Protein AF-A0AAD6G3Q5-F1 (afdb_monomer)

Foldseek 3Di:
DDVVVVLVVLLVVLLCLQAVVDACLVQKDKDAQQDLDDPDQDQQNLQLVVVCVVPVVPHDDHGDIRIWAFFDDPPPDDRNVRTYHLLVCLVFVTWGPSVCCLPPPPLPVQCVVCCVPPNPVVSVVSSDDPSNPDGDTTDTNDDPVNVPDDDFAAAQPPRHTQPDPLPRLANHDPVCVVVLVVSLVVLVVQLVVLVVQLVVLLVVQCVVVVHPPDDRDDDPSVDSSPSVNSNSVSSNVVSVSSSCRNCSHDVVD

Structure (mmCIF, N/CA/C/O backbone):
data_AF-A0AAD6G3Q5-F1
#
_entry.id   AF-A0AAD6G3Q5-F1
#
loop_
_atom_site.group_PDB
_atom_site.id
_atom_site.type_symbol
_atom_site.label_atom_id
_atom_site.label_alt_id
_atom_site.label_comp_id
_atom_site.label_asym_id
_atom_site.label_entity_id
_atom_site.label_seq_id
_atom_site.pdbx_PDB_ins_code
_atom_site.Cartn_x
_atom_site.Cartn_y
_atom_site.Cartn_z
_atom_site.occupancy
_atom_site.B_iso_or_equiv
_atom_site.auth_seq_id
_atom_site.auth_comp_id
_atom_site.auth_a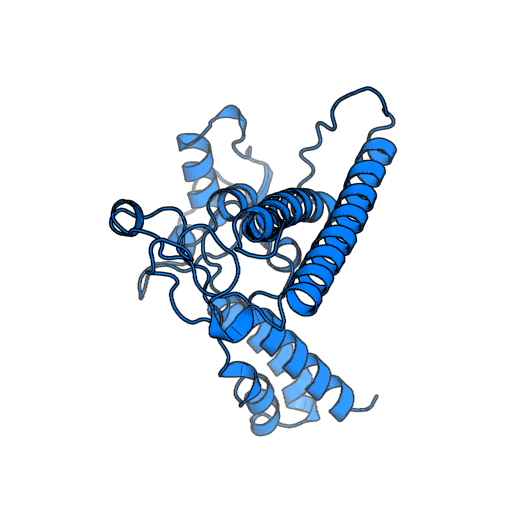sym_id
_atom_site.auth_atom_id
_atom_site.pdbx_PDB_model_num
ATOM 1 N N . MET A 1 1 ? -1.153 -28.703 17.576 1.00 51.09 1 MET A N 1
ATOM 2 C CA . MET A 1 1 ? -0.762 -27.560 16.721 1.00 51.09 1 MET A CA 1
ATOM 3 C C . MET A 1 1 ? 0.712 -27.297 16.965 1.00 51.09 1 MET A C 1
ATOM 5 O O . MET A 1 1 ? 1.087 -27.165 18.122 1.00 51.09 1 MET A O 1
ATOM 9 N N . ASP A 1 2 ? 1.548 -27.316 15.928 1.00 68.06 2 ASP A N 1
ATOM 10 C CA . ASP A 1 2 ? 2.996 -27.138 16.081 1.00 68.06 2 ASP A CA 1
ATOM 11 C C . ASP A 1 2 ? 3.325 -25.659 16.352 1.00 68.06 2 ASP A C 1
ATOM 13 O O . ASP A 1 2 ? 3.150 -24.797 15.485 1.00 68.06 2 ASP A O 1
ATOM 17 N N . ALA A 1 3 ? 3.771 -25.358 17.575 1.00 70.25 3 ALA A N 1
ATOM 18 C CA . ALA A 1 3 ? 4.105 -24.002 18.008 1.00 70.25 3 ALA A CA 1
ATOM 19 C C . ALA A 1 3 ? 5.206 -23.363 17.139 1.00 70.25 3 ALA A C 1
ATOM 21 O O . ALA A 1 3 ? 5.220 -22.141 16.965 1.00 70.25 3 ALA A O 1
ATOM 22 N N . ASN A 1 4 ? 6.081 -24.171 16.529 1.00 80.56 4 ASN A N 1
ATOM 23 C CA . ASN A 1 4 ? 7.150 -23.685 15.657 1.00 80.56 4 ASN A CA 1
ATOM 24 C C . ASN A 1 4 ? 6.612 -23.143 14.329 1.00 80.56 4 ASN A C 1
ATOM 26 O O . ASN A 1 4 ? 7.083 -22.110 13.849 1.00 80.56 4 ASN A O 1
ATOM 30 N N . CYS A 1 5 ? 5.593 -23.793 13.761 1.00 86.31 5 CYS A N 1
ATOM 31 C CA . CYS A 1 5 ? 4.935 -23.325 12.542 1.00 86.31 5 CYS A CA 1
ATOM 32 C C . CYS A 1 5 ? 4.270 -21.957 12.770 1.00 86.31 5 CYS A C 1
ATOM 34 O O . CYS A 1 5 ? 4.479 -21.023 11.993 1.00 86.31 5 CYS A O 1
ATOM 36 N N . GLY A 1 6 ? 3.563 -21.800 13.898 1.00 86.56 6 GLY A N 1
ATOM 37 C CA . GLY A 1 6 ? 2.951 -20.526 14.287 1.00 86.56 6 GLY A CA 1
ATOM 38 C C . GLY A 1 6 ? 3.975 -19.399 14.457 1.00 86.56 6 GLY A C 1
ATOM 39 O O . GLY A 1 6 ? 3.784 -18.303 13.933 1.00 86.56 6 GLY A O 1
ATOM 40 N N . CYS A 1 7 ? 5.101 -19.676 15.120 1.00 87.69 7 CYS A N 1
ATOM 41 C CA . CYS A 1 7 ? 6.177 -18.698 15.297 1.00 87.69 7 CYS A CA 1
ATOM 42 C C . CYS A 1 7 ? 6.793 -18.257 13.962 1.00 87.69 7 CYS A C 1
ATOM 44 O O . CYS A 1 7 ? 7.011 -17.064 13.747 1.00 87.69 7 CYS A O 1
ATOM 46 N N . SER A 1 8 ? 7.056 -19.199 13.054 1.00 90.25 8 SER A N 1
ATOM 47 C CA . SER A 1 8 ? 7.611 -18.905 11.728 1.00 90.25 8 SER A CA 1
ATOM 48 C C . SER A 1 8 ? 6.663 -18.050 10.887 1.00 90.25 8 SER A C 1
ATOM 50 O O . SER A 1 8 ? 7.104 -17.076 10.278 1.00 90.25 8 SER A O 1
ATOM 52 N N . TYR A 1 9 ? 5.361 -18.346 10.920 1.00 92.06 9 TYR A N 1
ATOM 53 C CA . TYR A 1 9 ? 4.341 -17.560 10.224 1.00 92.06 9 TYR A CA 1
ATOM 54 C C . TYR A 1 9 ? 4.228 -16.122 10.755 1.00 92.06 9 TYR A C 1
ATOM 56 O O . TYR A 1 9 ? 4.099 -15.165 9.987 1.00 92.06 9 TYR A O 1
ATOM 64 N N . VAL A 1 10 ? 4.313 -15.936 12.077 1.00 91.31 10 VAL A N 1
ATOM 65 C CA . VAL A 1 10 ? 4.321 -14.595 12.682 1.00 91.31 10 VAL A CA 1
ATOM 66 C C . VAL A 1 10 ? 5.553 -13.814 12.224 1.00 91.31 10 VAL A C 1
ATOM 68 O O . VAL A 1 10 ? 5.423 -12.675 11.774 1.00 91.31 10 VAL A O 1
ATOM 71 N N . LYS A 1 11 ? 6.740 -14.433 12.257 1.00 91.38 11 LYS A N 1
ATOM 72 C CA . LYS A 1 11 ? 7.985 -13.793 11.806 1.00 91.38 11 LYS A CA 1
ATOM 73 C C . LYS A 1 11 ? 7.935 -13.395 10.330 1.00 91.38 11 LYS A C 1
ATOM 75 O O . LYS A 1 11 ? 8.350 -12.284 10.001 1.00 91.38 11 LYS A O 1
ATOM 80 N N . SER A 1 12 ? 7.408 -14.254 9.452 1.00 91.69 12 SER A N 1
ATOM 81 C CA . SER A 1 12 ? 7.265 -13.929 8.026 1.00 91.69 12 SER A CA 1
ATOM 82 C C . SER A 1 12 ? 6.291 -12.773 7.811 1.00 91.69 12 SER A C 1
ATOM 84 O O . SER A 1 12 ? 6.607 -11.835 7.087 1.00 91.69 12 SER A O 1
ATOM 86 N N . THR A 1 13 ? 5.158 -12.774 8.516 1.00 91.88 13 THR A N 1
ATOM 87 C CA . THR A 1 13 ? 4.154 -11.704 8.422 1.00 91.88 13 THR A CA 1
ATOM 88 C C . THR A 1 13 ? 4.705 -10.356 8.898 1.00 91.88 13 THR A C 1
ATOM 90 O O . THR A 1 13 ? 4.465 -9.330 8.262 1.00 91.88 13 THR A O 1
ATOM 93 N N . ILE A 1 14 ? 5.477 -10.340 9.991 1.00 91.81 14 ILE A N 1
ATOM 94 C CA . ILE A 1 14 ? 6.137 -9.124 10.491 1.00 91.81 14 ILE A CA 1
ATOM 95 C C . ILE A 1 14 ? 7.183 -8.621 9.487 1.00 91.81 14 ILE A C 1
ATOM 97 O O . ILE A 1 14 ? 7.253 -7.420 9.225 1.00 91.81 14 ILE A O 1
ATOM 101 N N . SER A 1 15 ? 7.967 -9.525 8.895 1.00 91.69 15 SER A N 1
ATOM 102 C CA . SER A 1 15 ? 8.932 -9.180 7.845 1.00 91.69 15 SER A CA 1
ATOM 103 C C . SER A 1 15 ? 8.237 -8.545 6.635 1.00 91.69 15 SER A C 1
ATOM 105 O O . SER A 1 15 ? 8.640 -7.476 6.172 1.00 91.69 15 SER A O 1
ATOM 107 N N . ASP A 1 16 ? 7.131 -9.131 6.174 1.00 91.62 16 ASP A N 1
ATOM 108 C CA . ASP A 1 16 ? 6.342 -8.591 5.065 1.00 91.62 16 ASP A CA 1
ATOM 109 C C . ASP A 1 16 ? 5.739 -7.219 5.391 1.00 91.62 16 ASP A C 1
ATOM 111 O O . ASP A 1 16 ? 5.708 -6.336 4.528 1.00 91.62 16 ASP A O 1
ATOM 115 N N . LEU A 1 17 ? 5.300 -7.002 6.635 1.00 90.88 17 LEU A N 1
ATOM 116 C CA . LEU A 1 17 ? 4.805 -5.703 7.091 1.00 90.88 17 LEU A CA 1
ATOM 117 C C . LEU A 1 17 ? 5.905 -4.637 7.012 1.00 90.88 17 LEU A C 1
ATOM 119 O O . LEU A 1 17 ? 5.697 -3.585 6.412 1.00 90.88 17 LEU A O 1
ATOM 123 N N . LEU A 1 18 ? 7.084 -4.913 7.573 1.00 88.69 18 LEU A N 1
ATOM 124 C CA . LEU A 1 18 ? 8.207 -3.966 7.621 1.00 88.69 18 LEU A CA 1
ATOM 125 C C . LEU A 1 18 ? 8.827 -3.692 6.242 1.00 88.69 18 LEU A C 1
ATOM 127 O O . LEU A 1 18 ? 9.435 -2.641 6.028 1.00 88.69 18 LEU A O 1
ATOM 131 N N . GLN A 1 19 ? 8.634 -4.603 5.289 1.00 86.31 19 GLN A N 1
ATOM 132 C CA . GLN A 1 19 ? 9.075 -4.459 3.902 1.00 86.31 19 GLN A CA 1
ATOM 133 C C . GLN A 1 19 ? 8.012 -3.837 2.974 1.00 86.31 19 GLN A C 1
ATOM 135 O O . GLN A 1 19 ? 8.239 -3.782 1.766 1.00 86.31 19 GLN A O 1
ATOM 140 N N . ASN A 1 20 ? 6.881 -3.346 3.503 1.00 83.94 20 ASN A N 1
ATOM 141 C CA . ASN A 1 20 ? 5.736 -2.821 2.734 1.00 83.94 20 ASN A CA 1
ATOM 142 C C . ASN A 1 20 ? 5.146 -3.823 1.720 1.00 83.94 20 ASN A C 1
ATOM 144 O O . ASN A 1 20 ? 4.639 -3.430 0.670 1.00 83.94 20 ASN A O 1
ATOM 148 N N . LYS A 1 21 ? 5.211 -5.126 2.014 1.00 84.69 21 LYS A N 1
ATOM 149 C CA . LYS A 1 21 ? 4.620 -6.191 1.183 1.00 84.69 21 LYS A CA 1
ATOM 150 C C . LYS A 1 21 ? 3.177 -6.516 1.572 1.00 84.69 21 LYS A C 1
ATOM 152 O O . LYS A 1 21 ? 2.468 -7.177 0.816 1.00 84.69 21 LYS A O 1
ATOM 157 N N . VAL A 1 22 ? 2.730 -6.051 2.739 1.00 86.88 22 VAL A N 1
ATOM 158 C CA . VAL A 1 22 ? 1.342 -6.200 3.191 1.00 86.88 22 VAL A CA 1
ATOM 159 C C . VAL A 1 22 ? 0.432 -5.254 2.411 1.00 86.88 22 VAL A C 1
ATOM 161 O O . VAL A 1 22 ? 0.707 -4.063 2.283 1.00 86.88 22 VAL A O 1
ATOM 164 N N . ASP A 1 23 ? -0.672 -5.794 1.894 1.00 82.50 23 ASP A N 1
ATOM 165 C CA . ASP A 1 23 ? -1.681 -5.011 1.186 1.00 82.50 23 ASP A CA 1
ATOM 166 C C . ASP A 1 23 ? -2.307 -3.958 2.113 1.00 82.50 23 ASP A C 1
ATOM 168 O O . ASP A 1 23 ? -2.715 -4.272 3.233 1.00 82.50 23 ASP A O 1
ATOM 172 N N . MET A 1 24 ? -2.415 -2.715 1.635 1.00 84.06 24 MET A N 1
ATOM 173 C CA . MET A 1 24 ? -2.937 -1.599 2.425 1.00 84.06 24 MET A CA 1
ATOM 174 C C . MET A 1 24 ? -4.353 -1.864 2.954 1.00 84.06 24 MET A C 1
ATOM 176 O O . MET A 1 24 ? -4.669 -1.409 4.048 1.00 84.06 24 MET A O 1
ATOM 180 N N . SER A 1 25 ? -5.182 -2.644 2.247 1.00 83.12 25 SER A N 1
ATOM 181 C CA . SER A 1 25 ? -6.519 -3.042 2.722 1.00 83.12 25 SER A CA 1
ATOM 182 C C . SER A 1 25 ? -6.499 -3.729 4.092 1.00 83.12 25 SER A C 1
ATOM 184 O O . SER A 1 25 ? -7.437 -3.568 4.865 1.00 83.12 25 SER A O 1
ATOM 186 N N . LYS A 1 26 ? -5.411 -4.435 4.432 1.00 88.06 26 LYS A N 1
ATOM 187 C CA . LYS A 1 26 ? -5.217 -5.087 5.739 1.00 88.06 26 LYS A CA 1
ATOM 188 C C . LYS A 1 26 ? -4.772 -4.123 6.841 1.00 88.06 26 LYS A C 1
ATOM 190 O O . LYS A 1 26 ? -4.765 -4.501 8.007 1.00 88.06 26 LYS A O 1
ATOM 195 N N . LEU A 1 27 ? -4.368 -2.908 6.475 1.00 91.06 27 LEU A N 1
ATOM 196 C CA . LEU A 1 27 ? -3.898 -1.869 7.393 1.00 91.06 27 LEU A CA 1
ATOM 197 C C . LEU A 1 27 ? -4.972 -0.808 7.663 1.00 91.06 27 LEU A C 1
ATOM 199 O O . LEU A 1 27 ? -4.788 0.034 8.537 1.00 91.06 27 LEU A O 1
ATOM 203 N N . VAL A 1 28 ? -6.088 -0.831 6.929 1.00 90.50 28 VAL A N 1
ATOM 204 C CA . VAL A 1 28 ? -7.181 0.129 7.107 1.00 90.50 28 VAL A CA 1
ATOM 205 C C . VAL A 1 28 ? -7.869 -0.100 8.451 1.00 90.50 28 VAL A C 1
ATOM 207 O O . VAL A 1 28 ? -8.409 -1.170 8.725 1.00 90.50 28 VAL A O 1
ATOM 210 N N . ILE A 1 29 ? -7.900 0.946 9.273 1.00 91.56 29 ILE A N 1
ATOM 211 C CA . ILE A 1 29 ? -8.648 0.998 10.528 1.00 91.56 29 ILE A CA 1
ATOM 212 C C . ILE A 1 29 ? -9.941 1.770 10.267 1.00 91.56 29 ILE A C 1
ATOM 214 O O . ILE A 1 29 ? -9.915 2.851 9.679 1.00 91.56 29 ILE A O 1
ATOM 218 N N . THR A 1 30 ? -11.081 1.242 10.716 1.00 90.50 30 THR A N 1
ATOM 219 C CA . THR A 1 30 ? -12.377 1.924 10.589 1.00 90.50 30 THR A CA 1
ATOM 220 C C . THR A 1 30 ? -12.958 2.260 11.958 1.00 90.50 30 THR A C 1
ATOM 222 O O . THR A 1 30 ? -13.000 1.417 12.856 1.00 90.50 30 THR A O 1
ATOM 225 N N . LYS A 1 31 ? -13.433 3.499 12.132 1.00 89.81 31 LYS A N 1
ATOM 226 C CA . LYS A 1 31 ? -14.102 3.944 13.365 1.00 89.81 31 LYS A CA 1
ATOM 227 C C . LYS A 1 31 ? -15.327 4.796 13.042 1.00 89.81 31 LYS A C 1
ATOM 229 O O . LYS A 1 31 ? -15.286 5.613 12.126 1.00 89.81 31 LYS A O 1
ATOM 234 N N . ALA A 1 32 ? -16.413 4.583 13.781 1.00 89.25 32 ALA A N 1
ATOM 235 C CA . ALA A 1 32 ? -17.659 5.322 13.599 1.00 89.25 32 ALA A CA 1
ATOM 236 C C . ALA A 1 32 ? -17.515 6.776 14.074 1.00 89.25 32 ALA A C 1
ATOM 238 O O . ALA A 1 32 ? -17.019 7.034 15.176 1.00 89.25 32 ALA A O 1
ATOM 239 N N . LEU A 1 33 ? -17.970 7.725 13.257 1.00 87.38 33 LEU A N 1
ATOM 240 C CA . LEU A 1 33 ? -18.008 9.143 13.590 1.00 87.38 33 LEU A CA 1
ATOM 241 C C . LEU A 1 33 ? -19.290 9.459 14.369 1.00 87.38 33 LEU A C 1
ATOM 243 O O . LEU A 1 33 ? -20.285 9.894 13.797 1.00 87.38 33 LEU A O 1
ATOM 247 N N . SER A 1 34 ? -19.272 9.218 15.682 1.00 85.38 34 SER A N 1
ATOM 248 C CA . SER A 1 34 ? -20.463 9.430 16.524 1.00 85.38 34 SER A CA 1
ATOM 249 C C . SER A 1 34 ? -20.724 10.897 16.888 1.00 85.38 34 SER A C 1
ATOM 251 O O . SER A 1 34 ? -21.866 11.281 17.119 1.00 85.38 34 SER A O 1
ATOM 253 N N . GLN A 1 35 ? -19.682 11.733 16.919 1.00 80.88 35 GLN A N 1
ATOM 254 C CA . GLN A 1 35 ? -19.767 13.148 17.288 1.00 80.88 35 GLN A CA 1
ATOM 255 C C . GLN A 1 35 ? -18.809 13.984 16.432 1.00 80.88 35 GLN A C 1
ATOM 257 O O . GLN A 1 35 ? -17.740 13.511 16.040 1.00 80.88 35 GLN A O 1
ATOM 262 N N . LYS A 1 36 ? -19.187 15.239 16.146 1.00 70.81 36 LYS A N 1
ATOM 263 C CA . LYS A 1 36 ? -18.342 16.186 15.390 1.00 70.81 36 LYS A CA 1
ATOM 264 C C . LYS A 1 36 ? -17.158 16.699 16.213 1.00 70.81 36 LYS A C 1
ATOM 266 O O . LYS A 1 36 ? -16.104 17.010 15.657 1.00 70.81 36 LYS A O 1
ATOM 271 N N . GLU A 1 37 ? -17.325 16.764 17.530 1.00 72.25 37 GLU A N 1
ATOM 272 C CA . GLU A 1 37 ? -16.305 17.211 18.471 1.00 72.25 37 GLU A CA 1
ATOM 273 C C . GLU A 1 37 ? -16.301 16.312 19.700 1.00 72.25 37 GLU A C 1
ATOM 275 O O . GLU A 1 37 ? -17.350 15.968 20.232 1.00 72.25 37 GLU A O 1
ATOM 280 N N . TYR A 1 38 ? -15.101 15.927 20.126 1.00 74.69 38 TYR A N 1
ATOM 281 C CA . TYR A 1 38 ? -14.862 15.164 21.345 1.00 74.69 38 TYR A CA 1
ATOM 282 C C . TYR A 1 38 ? -13.939 15.981 22.244 1.00 74.69 38 TYR A C 1
ATOM 284 O O . TYR A 1 38 ? -13.089 16.720 21.743 1.00 74.69 38 TYR A O 1
ATOM 292 N N . ALA A 1 39 ? -14.036 15.776 23.560 1.00 76.88 39 ALA A N 1
ATOM 293 C CA . ALA A 1 39 ? -13.168 16.436 24.539 1.00 76.88 39 ALA A CA 1
ATOM 294 C C . ALA A 1 39 ? -11.667 16.184 24.279 1.00 76.88 39 ALA A C 1
ATOM 296 O O . ALA A 1 39 ? -10.835 17.059 24.502 1.00 76.88 39 ALA A O 1
ATOM 297 N N . ALA A 1 40 ? -11.319 15.003 23.757 1.00 85.31 40 ALA A N 1
ATOM 298 C CA . ALA A 1 40 ? -9.967 14.666 23.322 1.00 85.31 40 ALA A CA 1
ATOM 299 C C . ALA A 1 40 ? -9.917 14.481 21.803 1.00 85.31 40 ALA A C 1
ATOM 301 O O . ALA A 1 40 ? -10.737 13.754 21.240 1.00 85.31 40 ALA A O 1
ATOM 302 N N . LYS A 1 41 ? -8.909 15.068 21.143 1.00 87.88 41 LYS A N 1
ATOM 303 C CA . LYS A 1 41 ? -8.711 14.934 19.691 1.00 87.88 41 LYS A CA 1
ATOM 304 C C . LYS A 1 41 ? -8.533 13.471 19.289 1.00 87.88 41 LYS A C 1
ATOM 306 O O . LYS A 1 41 ? -7.645 12.781 19.789 1.00 87.88 41 LYS A O 1
ATOM 311 N N . GLN A 1 42 ? -9.362 13.016 18.353 1.00 89.81 42 GLN A N 1
ATOM 312 C CA . GLN A 1 42 ? -9.350 11.651 17.835 1.00 89.81 42 GLN A CA 1
ATOM 313 C C . GLN A 1 42 ? -8.905 11.627 16.370 1.00 89.81 42 GLN A C 1
ATOM 315 O O . GLN A 1 42 ? -9.290 12.494 15.592 1.00 89.81 42 GLN A O 1
ATOM 320 N N . ALA A 1 43 ? -8.180 10.577 15.973 1.00 91.69 43 ALA A N 1
ATOM 321 C CA . ALA A 1 43 ? -7.690 10.381 14.604 1.00 91.69 43 ALA A CA 1
ATOM 322 C C . ALA A 1 43 ? -8.783 10.480 13.527 1.00 91.69 43 ALA A C 1
ATOM 324 O O . ALA A 1 43 ? -8.714 11.339 12.657 1.00 91.69 43 ALA A O 1
ATOM 325 N N . HIS A 1 44 ? -9.823 9.650 13.626 1.00 90.75 44 HIS A N 1
ATOM 326 C CA . HIS A 1 44 ? -10.952 9.643 12.688 1.00 90.75 44 HIS A CA 1
ATOM 327 C C . HIS A 1 44 ? -11.716 10.980 12.599 1.00 90.75 44 HIS A C 1
ATOM 329 O O . HIS A 1 44 ? -12.257 11.303 11.547 1.00 90.75 44 HIS A O 1
ATOM 335 N N . VAL A 1 45 ? -11.738 11.777 13.673 1.00 91.06 45 VAL A N 1
ATOM 336 C CA . VAL A 1 45 ? -12.445 13.071 13.722 1.00 91.06 45 VAL A CA 1
ATOM 337 C C . VAL A 1 45 ? -11.620 14.163 13.058 1.00 91.06 45 VAL A C 1
ATOM 339 O O . VAL A 1 45 ? -12.124 14.905 12.220 1.00 91.06 45 VAL A O 1
ATOM 342 N N . GLU A 1 46 ? -10.336 14.249 13.408 1.00 91.81 46 GLU A N 1
ATOM 343 C CA . GLU A 1 46 ? -9.417 15.207 12.791 1.00 91.81 46 GLU A CA 1
ATOM 344 C C . GLU A 1 46 ? -9.223 14.898 11.301 1.00 91.81 46 GLU A C 1
ATOM 346 O O . GLU A 1 46 ? -9.163 15.822 10.488 1.00 91.81 46 GLU A O 1
ATOM 351 N N . LEU A 1 47 ? -9.214 13.614 10.924 1.00 92.19 47 LEU A N 1
ATOM 352 C CA . LEU A 1 47 ? -9.216 13.212 9.523 1.00 92.19 47 LEU A CA 1
ATOM 353 C C . LEU A 1 47 ? -10.499 13.645 8.814 1.00 92.19 47 LEU A C 1
ATOM 355 O O . LEU A 1 47 ? -10.400 14.256 7.757 1.00 92.19 47 LEU A O 1
ATOM 359 N N . ALA A 1 48 ? -11.682 13.401 9.388 1.00 90.62 48 ALA A N 1
ATOM 360 C CA . ALA A 1 48 ? -12.938 13.843 8.781 1.00 90.62 48 ALA A CA 1
ATOM 361 C C . ALA A 1 48 ? -12.931 15.362 8.533 1.00 90.62 48 ALA A C 1
ATOM 363 O O . ALA A 1 48 ? -13.211 15.802 7.422 1.00 90.62 48 ALA A O 1
ATOM 364 N N . LYS A 1 49 ? -12.480 16.159 9.514 1.00 90.19 49 LYS A N 1
ATOM 365 C CA . LYS A 1 49 ? -12.300 17.615 9.358 1.00 90.19 49 LYS A CA 1
ATOM 366 C C . LYS A 1 49 ? -11.319 17.966 8.232 1.00 90.19 49 LYS A C 1
ATOM 368 O O . LYS A 1 49 ? -11.555 18.920 7.491 1.00 90.19 49 LYS A O 1
ATOM 373 N N . ARG A 1 50 ? -10.212 17.228 8.097 1.00 91.50 50 ARG A N 1
ATOM 374 C CA . ARG A 1 50 ? -9.222 17.422 7.023 1.00 91.50 50 ARG A CA 1
ATOM 375 C C . ARG A 1 50 ? -9.796 17.063 5.651 1.00 91.50 50 ARG A C 1
ATOM 377 O O . ARG A 1 50 ? -9.564 17.811 4.707 1.00 91.50 50 ARG A O 1
ATOM 384 N N . MET A 1 51 ? -10.558 15.975 5.555 1.00 90.44 51 MET A N 1
ATOM 385 C CA . MET A 1 51 ? -11.252 15.564 4.333 1.00 90.44 51 MET A CA 1
ATOM 386 C C . MET A 1 51 ? -12.259 16.631 3.905 1.00 90.44 51 MET A C 1
ATOM 388 O O . MET A 1 51 ? -12.173 17.087 2.777 1.00 90.44 51 MET A O 1
ATOM 392 N N . THR A 1 52 ? -13.097 17.142 4.816 1.00 89.94 52 THR A N 1
ATOM 393 C CA . THR A 1 52 ? -14.049 18.229 4.513 1.00 89.94 52 THR A CA 1
ATOM 394 C C . THR A 1 52 ? -13.369 19.490 3.988 1.00 89.94 52 THR A C 1
ATOM 396 O O . THR A 1 52 ? -13.890 20.139 3.089 1.00 89.94 52 THR A O 1
ATOM 399 N N . LYS A 1 53 ? -12.198 19.850 4.532 1.00 90.94 53 LYS A N 1
ATOM 400 C CA . LYS A 1 53 ? -11.419 20.999 4.043 1.00 90.94 53 LYS A CA 1
ATOM 401 C C . LYS A 1 53 ? -10.808 20.766 2.662 1.00 90.94 53 LYS A C 1
ATOM 403 O O . LYS A 1 53 ? -10.561 21.734 1.952 1.00 90.94 53 LYS A O 1
ATOM 408 N N . ARG A 1 54 ? -10.496 19.512 2.325 1.00 89.75 54 ARG A N 1
ATOM 409 C CA . ARG A 1 54 ? -9.901 19.124 1.042 1.00 89.75 54 ARG A CA 1
ATOM 410 C C . ARG A 1 54 ? -10.968 19.049 -0.048 1.00 89.75 54 ARG A C 1
ATOM 412 O O . ARG A 1 54 ? -10.766 19.601 -1.120 1.00 89.75 54 ARG A O 1
ATOM 419 N N . ASP A 1 55 ? -12.074 18.382 0.250 1.00 85.62 55 ASP A N 1
ATOM 420 C CA . ASP A 1 55 ? -13.242 18.250 -0.609 1.00 85.62 55 ASP A CA 1
ATOM 421 C C . ASP A 1 55 ? -14.480 17.955 0.254 1.00 85.62 55 ASP A C 1
ATOM 423 O O . ASP A 1 55 ? -14.584 16.917 0.912 1.00 85.62 55 ASP A O 1
ATOM 427 N N . ALA A 1 56 ? -15.435 18.882 0.256 1.00 83.06 56 ALA A N 1
ATOM 428 C CA . ALA A 1 56 ? -16.659 18.743 1.034 1.00 83.06 56 ALA A CA 1
ATOM 429 C C . ALA A 1 56 ? -17.586 17.636 0.496 1.00 83.06 56 ALA A C 1
ATOM 431 O O . ALA A 1 56 ? -18.363 17.085 1.274 1.00 83.06 56 ALA A O 1
ATOM 432 N N . GLY A 1 57 ? -17.499 17.289 -0.795 1.00 80.31 57 GLY A N 1
ATOM 433 C CA . GLY A 1 57 ? -18.377 16.302 -1.433 1.00 80.31 57 GLY A CA 1
ATOM 434 C C . GLY A 1 57 ? -18.072 14.853 -1.046 1.00 80.31 57 GLY A C 1
ATOM 435 O O . GLY A 1 57 ? -18.971 14.016 -1.040 1.00 80.31 57 GLY A O 1
ATOM 436 N N . SER A 1 58 ? -16.825 14.553 -0.677 1.00 76.00 58 SER A N 1
ATOM 437 C CA . SER A 1 58 ? -16.371 13.212 -0.276 1.00 76.00 58 SER A CA 1
ATOM 438 C C . SER A 1 58 ? -16.223 13.032 1.244 1.00 76.00 58 SER A C 1
ATOM 440 O O . SER A 1 58 ? -15.782 11.977 1.725 1.00 76.00 58 SER A O 1
ATOM 442 N N . ALA A 1 59 ? -16.596 14.054 2.020 1.00 84.00 59 ALA A N 1
ATOM 443 C CA . ALA A 1 59 ? -16.450 14.065 3.466 1.00 84.00 59 ALA A CA 1
ATOM 444 C C . ALA A 1 59 ? -17.414 13.080 4.166 1.00 84.00 59 ALA A C 1
ATOM 446 O O . ALA A 1 59 ? -18.589 13.016 3.808 1.00 84.00 59 ALA A O 1
ATOM 447 N N . PRO A 1 60 ? -16.961 12.343 5.200 1.00 85.44 60 PRO A N 1
ATOM 448 C CA . PRO A 1 60 ? -17.838 11.481 5.993 1.00 85.44 60 PRO A CA 1
ATOM 449 C C . PRO A 1 60 ? -18.909 12.277 6.756 1.00 85.44 60 PRO A C 1
ATOM 451 O O . PRO A 1 60 ? -18.599 13.301 7.375 1.00 85.44 60 PRO A O 1
ATOM 454 N N . ALA A 1 61 ? -20.142 11.772 6.776 1.00 85.88 61 ALA A N 1
ATOM 455 C CA . ALA A 1 61 ? -21.234 12.320 7.568 1.00 85.88 61 ALA A CA 1
ATOM 456 C C . ALA A 1 61 ? -21.227 11.777 9.008 1.00 85.88 61 ALA A C 1
ATOM 458 O O . ALA A 1 61 ? -20.532 10.818 9.355 1.00 85.88 61 ALA A O 1
ATOM 459 N N . LEU A 1 62 ? -22.011 12.413 9.883 1.00 86.94 62 LEU A N 1
ATOM 460 C CA . LEU A 1 62 ? -22.196 11.923 11.248 1.00 86.94 62 LEU A CA 1
ATOM 461 C C . LEU A 1 62 ? -22.962 10.593 11.212 1.00 86.94 62 LEU A C 1
ATOM 463 O O . LEU A 1 62 ? -24.012 10.506 10.586 1.00 86.94 62 LEU A O 1
ATOM 467 N N . GLY A 1 63 ? -22.424 9.575 11.882 1.00 84.75 63 GLY A N 1
ATOM 468 C CA . GLY A 1 63 ? -22.899 8.191 11.803 1.00 84.75 63 GLY A CA 1
ATOM 469 C C . GLY A 1 63 ? -22.074 7.300 10.868 1.00 84.75 63 GLY A C 1
ATOM 470 O O . GLY A 1 63 ? -22.054 6.086 11.068 1.00 84.75 63 GLY A O 1
ATOM 471 N N . ASP A 1 64 ? -21.318 7.872 9.925 1.00 86.19 64 ASP A N 1
ATOM 472 C CA . ASP A 1 64 ? -20.512 7.088 8.986 1.00 86.19 64 ASP A CA 1
ATOM 473 C C . ASP A 1 64 ? -19.269 6.479 9.642 1.00 86.19 64 ASP A C 1
ATOM 475 O O . ASP A 1 64 ? -18.699 6.994 10.612 1.0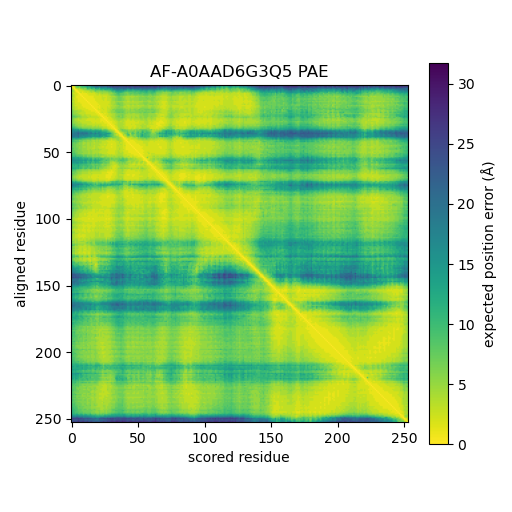0 86.19 64 ASP A O 1
ATOM 479 N N . ARG A 1 65 ? -18.776 5.387 9.049 1.00 88.25 65 ARG A N 1
ATOM 480 C CA . ARG A 1 65 ? -17.452 4.846 9.366 1.00 88.25 65 ARG A CA 1
ATOM 481 C C . ARG A 1 65 ? -16.379 5.600 8.584 1.00 88.25 65 ARG A C 1
ATOM 483 O O . ARG A 1 65 ? -16.378 5.652 7.351 1.00 88.25 65 ARG A O 1
ATOM 490 N N . VAL A 1 66 ? -15.416 6.150 9.315 1.00 89.75 66 VAL A N 1
ATOM 491 C CA . VAL A 1 66 ? -14.226 6.783 8.747 1.00 89.75 66 VAL A CA 1
ATOM 492 C C . VAL A 1 66 ? -13.120 5.741 8.686 1.00 89.75 66 VAL A C 1
ATOM 494 O O . VAL A 1 66 ? -12.704 5.208 9.719 1.00 89.75 66 VAL A O 1
ATOM 497 N N . ALA A 1 67 ? -12.671 5.449 7.470 1.00 91.44 67 ALA A N 1
ATOM 498 C CA . ALA A 1 67 ? -11.537 4.583 7.197 1.00 91.44 67 ALA A CA 1
ATOM 499 C C . ALA A 1 67 ? -10.252 5.414 7.168 1.00 91.44 67 ALA A C 1
ATOM 501 O O . ALA A 1 67 ? -10.217 6.473 6.546 1.00 91.44 67 ALA A O 1
ATOM 502 N N . TYR A 1 68 ? -9.205 4.947 7.840 1.00 93.06 68 TYR A N 1
ATOM 503 C CA . TYR A 1 68 ? -7.917 5.627 7.867 1.00 93.06 68 TYR A CA 1
ATOM 504 C C . TYR A 1 68 ? -6.760 4.648 8.006 1.00 93.06 68 TYR A C 1
ATOM 506 O O . TYR A 1 68 ? -6.913 3.533 8.506 1.00 93.06 68 TYR A O 1
ATOM 514 N N . VAL A 1 69 ? -5.584 5.098 7.589 1.00 94.06 69 VAL A N 1
ATOM 515 C CA . VAL A 1 69 ? -4.305 4.439 7.853 1.00 94.06 69 VAL A CA 1
ATOM 516 C C . VAL A 1 69 ? -3.377 5.394 8.592 1.00 94.06 69 VAL A C 1
ATOM 518 O O . VAL A 1 69 ? -3.486 6.616 8.482 1.00 94.06 69 VAL A O 1
ATOM 521 N N . MET A 1 70 ? -2.457 4.826 9.362 1.00 94.38 70 MET A N 1
ATOM 522 C CA . MET A 1 70 ? -1.434 5.573 10.083 1.00 94.38 70 MET A CA 1
ATOM 523 C C . MET A 1 70 ? -0.203 5.777 9.203 1.00 94.38 70 MET A C 1
ATOM 525 O O . MET A 1 70 ? 0.480 4.817 8.838 1.00 94.38 70 MET A O 1
ATOM 529 N N . ILE A 1 71 ? 0.074 7.031 8.861 1.00 93.19 71 ILE A N 1
ATOM 530 C CA . ILE A 1 71 ? 1.219 7.437 8.049 1.00 93.19 71 ILE A CA 1
ATOM 531 C C . ILE A 1 71 ? 2.422 7.794 8.920 1.00 93.19 71 ILE A C 1
ATOM 533 O O . ILE A 1 71 ? 2.296 8.170 10.091 1.00 93.19 71 ILE A O 1
ATOM 537 N N . LYS A 1 72 ? 3.614 7.704 8.334 1.00 88.94 72 LYS A N 1
ATOM 538 C CA . LYS A 1 72 ? 4.854 8.107 8.990 1.00 88.94 72 LYS A CA 1
ATOM 539 C C . LYS A 1 72 ? 4.869 9.629 9.155 1.00 88.94 72 LYS A C 1
ATOM 541 O O . LYS A 1 72 ? 4.849 10.366 8.173 1.00 88.94 72 LYS A O 1
ATOM 546 N N . GLY A 1 73 ? 4.897 10.089 10.403 1.00 84.38 73 GLY A N 1
ATOM 547 C CA . GLY A 1 73 ? 4.980 11.508 10.755 1.00 84.38 73 GLY A CA 1
ATOM 548 C C . GLY A 1 73 ? 6.356 11.909 11.284 1.00 84.38 73 GLY A C 1
ATOM 549 O O . GLY A 1 73 ? 7.271 11.088 11.376 1.00 84.38 73 GLY A O 1
ATOM 550 N N . ALA A 1 74 ? 6.490 13.178 11.673 1.00 82.12 74 ALA A N 1
ATOM 551 C CA . ALA A 1 74 ? 7.654 13.651 12.418 1.00 82.12 74 ALA A CA 1
ATOM 552 C C . ALA A 1 74 ? 7.778 12.920 13.768 1.00 82.12 74 ALA A C 1
ATOM 554 O O . ALA A 1 74 ? 6.782 12.426 14.314 1.00 82.12 74 ALA A O 1
ATOM 555 N N . ALA A 1 75 ? 8.992 12.871 14.322 1.00 74.00 75 ALA A N 1
ATOM 556 C CA . ALA A 1 75 ? 9.214 12.329 15.660 1.00 74.00 75 ALA A CA 1
ATOM 557 C C . ALA A 1 75 ? 8.276 13.018 16.671 1.00 74.00 75 ALA A C 1
ATOM 559 O O . ALA A 1 75 ? 8.121 14.237 16.641 1.00 74.00 75 ALA A O 1
ATOM 560 N N . ASN A 1 76 ? 7.624 12.231 17.532 1.00 76.19 76 ASN A N 1
ATOM 561 C CA . ASN A 1 76 ? 6.640 12.679 18.532 1.00 76.19 76 ASN A CA 1
ATOM 562 C C . ASN A 1 76 ? 5.335 13.298 17.989 1.00 76.19 76 ASN A C 1
ATOM 564 O O . ASN A 1 76 ? 4.541 13.819 18.774 1.00 76.19 76 ASN A O 1
ATOM 568 N N . SER A 1 77 ? 5.064 13.215 16.682 1.00 83.38 77 SER A N 1
ATOM 569 C CA . SER A 1 77 ? 3.763 13.634 16.142 1.00 83.38 77 SER A CA 1
ATOM 570 C C . SER A 1 77 ? 2.623 12.790 16.713 1.00 83.38 77 SER A C 1
ATOM 572 O O . SER A 1 77 ? 2.720 11.564 16.881 1.00 83.38 77 SER A O 1
ATOM 574 N N . LYS A 1 78 ? 1.512 13.453 17.042 1.00 86.69 78 LYS A N 1
ATOM 575 C CA . LYS A 1 78 ? 0.418 12.790 17.757 1.00 86.69 78 LYS A CA 1
ATOM 576 C C . LYS A 1 78 ? -0.348 11.880 16.803 1.00 86.69 78 LYS A C 1
ATOM 578 O O . LYS A 1 78 ? -0.422 12.125 15.601 1.00 86.69 78 LYS A O 1
ATOM 583 N N . GLY A 1 79 ? -0.945 10.809 17.328 1.00 83.81 79 GLY A N 1
ATOM 584 C CA . GLY A 1 79 ? -1.651 9.824 16.496 1.00 83.81 79 GLY A CA 1
ATOM 585 C C . GLY A 1 79 ? -2.749 10.439 15.617 1.00 83.81 79 GLY A C 1
ATOM 586 O O . GLY A 1 79 ? -2.926 10.024 14.479 1.00 83.81 79 GLY A O 1
ATOM 587 N N . TYR A 1 80 ? -3.432 11.483 16.096 1.00 86.88 80 TYR A N 1
ATOM 588 C CA . TYR A 1 80 ? -4.472 12.156 15.315 1.00 86.88 80 TYR A CA 1
ATOM 589 C C . TYR A 1 80 ? -3.934 13.002 14.146 1.00 86.88 80 TYR A C 1
ATOM 591 O O . TYR A 1 80 ? -4.681 13.303 13.223 1.00 86.88 80 TYR A O 1
ATOM 599 N N . GLU A 1 81 ? -2.651 13.373 14.151 1.00 88.62 81 GLU A N 1
ATOM 600 C CA . GLU A 1 81 ? -2.010 14.108 13.046 1.00 88.62 81 GLU A CA 1
ATOM 601 C C . GLU A 1 81 ? -1.589 13.151 11.930 1.00 88.62 81 GLU A C 1
ATOM 603 O O . GLU A 1 81 ? -1.617 13.518 10.756 1.00 88.62 81 GLU A O 1
ATOM 608 N N . ARG A 1 82 ? -1.268 11.911 12.317 1.00 91.75 82 ARG A N 1
ATOM 609 C CA . ARG A 1 82 ? -0.756 10.831 11.470 1.00 91.75 82 ARG A CA 1
ATOM 610 C C . ARG A 1 82 ? -1.832 9.941 10.849 1.00 91.75 82 ARG A C 1
ATOM 612 O O . ARG A 1 82 ? -1.487 8.969 10.191 1.00 91.75 82 ARG A O 1
ATOM 619 N N . ALA A 1 83 ? -3.110 10.228 11.058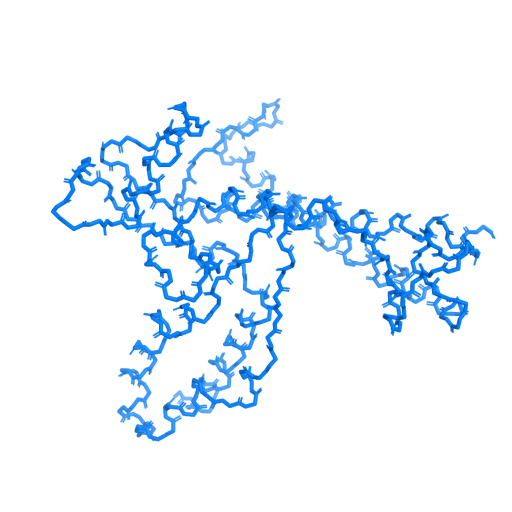 1.00 94.06 83 ALA A N 1
ATOM 620 C CA . ALA A 1 83 ? -4.181 9.536 10.352 1.00 94.06 83 ALA A CA 1
ATOM 621 C C . ALA A 1 83 ? -4.416 10.193 8.988 1.00 94.06 83 ALA A C 1
ATOM 623 O O . ALA A 1 83 ? -4.481 11.422 8.895 1.00 94.06 83 ALA A O 1
ATOM 624 N N . GLU A 1 84 ? -4.545 9.384 7.943 1.00 93.94 84 GLU A N 1
ATOM 625 C CA . GLU A 1 84 ? -4.842 9.854 6.591 1.00 93.94 84 GLU A CA 1
ATOM 626 C C . GLU A 1 84 ? -5.770 8.877 5.860 1.00 93.94 84 GLU A C 1
ATOM 628 O O . GLU A 1 84 ? -5.860 7.696 6.212 1.00 93.94 84 GLU A O 1
ATOM 633 N N . ASP A 1 85 ? -6.488 9.395 4.865 1.00 91.50 85 ASP A N 1
ATOM 634 C CA . ASP A 1 85 ? -7.391 8.607 4.035 1.00 91.50 85 ASP A CA 1
ATOM 635 C C . ASP A 1 85 ? -6.599 7.610 3.156 1.00 91.50 85 ASP A C 1
ATOM 637 O O . ASP A 1 85 ? -5.612 8.006 2.526 1.00 91.50 85 ASP A O 1
ATOM 641 N N . PRO A 1 86 ? -6.996 6.323 3.079 1.00 90.75 86 PRO A N 1
ATOM 642 C CA . PRO A 1 86 ? -6.223 5.330 2.338 1.00 90.75 86 PRO A CA 1
ATOM 643 C C . PRO A 1 86 ? -6.130 5.620 0.830 1.00 90.75 86 PRO A C 1
ATOM 645 O O . PRO A 1 86 ? -5.120 5.283 0.216 1.00 90.75 86 PRO A O 1
ATOM 648 N N . ILE A 1 87 ? -7.141 6.257 0.220 1.00 88.25 87 ILE A N 1
ATOM 649 C CA . ILE A 1 87 ? -7.090 6.630 -1.205 1.00 88.25 87 ILE A CA 1
ATOM 650 C C . ILE A 1 87 ? -6.051 7.731 -1.394 1.00 88.25 87 ILE A C 1
ATOM 652 O O . ILE A 1 87 ? -5.158 7.596 -2.230 1.00 88.25 87 ILE A O 1
ATOM 656 N N . PHE A 1 88 ? -6.085 8.762 -0.549 1.00 89.88 88 PHE A N 1
ATOM 657 C CA . PHE A 1 88 ? -5.097 9.836 -0.590 1.00 89.88 88 PHE A CA 1
ATOM 658 C C . PHE A 1 88 ? -3.662 9.322 -0.391 1.00 89.88 88 PHE A C 1
ATOM 660 O O . PHE A 1 88 ? -2.732 9.796 -1.050 1.00 89.88 88 PHE A O 1
ATOM 667 N N . VAL A 1 89 ? -3.472 8.333 0.487 1.00 90.12 89 VAL A N 1
ATOM 668 C CA . VAL A 1 89 ? -2.176 7.673 0.705 1.00 90.12 89 VAL A CA 1
ATOM 669 C C . VAL A 1 89 ? -1.696 6.937 -0.545 1.00 90.12 89 VAL A C 1
ATOM 671 O O . VAL A 1 89 ? -0.523 7.080 -0.900 1.00 90.12 89 VAL A O 1
ATOM 674 N N . LEU A 1 90 ? -2.579 6.202 -1.231 1.00 84.69 90 LEU A N 1
ATOM 675 C CA . LEU A 1 90 ? -2.249 5.528 -2.490 1.00 84.69 90 LEU A CA 1
ATOM 676 C C . LEU A 1 90 ? -1.881 6.529 -3.579 1.00 84.69 90 LEU A C 1
ATOM 678 O O . LEU A 1 90 ? -0.842 6.380 -4.215 1.00 84.69 90 LEU A O 1
ATOM 682 N N . GLU A 1 91 ? -2.692 7.557 -3.802 1.00 85.06 91 GLU A N 1
ATOM 683 C CA . GLU A 1 91 ? -2.466 8.535 -4.871 1.00 85.06 91 GLU A CA 1
ATOM 684 C C . GLU A 1 91 ? -1.125 9.255 -4.700 1.00 85.06 91 GLU A C 1
ATOM 686 O O . GLU A 1 91 ? -0.354 9.364 -5.654 1.00 85.06 91 GLU A O 1
ATOM 691 N N . ASN A 1 92 ? -0.790 9.630 -3.464 1.00 86.12 92 ASN A N 1
ATOM 692 C CA . ASN A 1 92 ? 0.375 10.457 -3.152 1.00 86.12 92 ASN A CA 1
ATOM 693 C C . ASN A 1 92 ? 1.607 9.673 -2.666 1.00 86.12 92 ASN A C 1
ATOM 695 O O . ASN A 1 92 ? 2.610 10.282 -2.279 1.00 86.12 92 ASN A O 1
ATOM 699 N N . ASN A 1 93 ? 1.552 8.337 -2.689 1.00 83.50 93 ASN A N 1
ATOM 700 C CA . ASN A 1 93 ? 2.625 7.445 -2.236 1.00 83.50 93 ASN A CA 1
ATOM 701 C C . ASN A 1 93 ? 3.128 7.784 -0.822 1.00 83.50 93 ASN A C 1
ATOM 703 O O . ASN A 1 93 ? 4.334 7.864 -0.579 1.00 83.50 93 ASN A O 1
ATOM 707 N N . ILE A 1 94 ? 2.214 8.054 0.111 1.00 88.75 94 ILE A N 1
ATOM 708 C CA . ILE A 1 94 ? 2.596 8.474 1.464 1.00 88.75 94 ILE A CA 1
ATOM 709 C C . ILE A 1 94 ? 3.085 7.246 2.249 1.00 88.75 94 ILE A C 1
ATOM 711 O O . ILE A 1 94 ? 2.383 6.234 2.294 1.00 88.75 94 ILE A O 1
ATOM 715 N N . PRO A 1 95 ? 4.270 7.294 2.886 1.00 88.50 95 PRO A N 1
ATOM 716 C CA . PRO A 1 95 ? 4.792 6.157 3.630 1.00 88.50 95 PRO A CA 1
ATOM 717 C C . PRO A 1 95 ? 3.919 5.840 4.847 1.00 88.50 95 PRO A C 1
ATOM 719 O O . PRO A 1 95 ? 3.613 6.711 5.664 1.00 88.50 95 PRO A O 1
ATOM 722 N N . ILE A 1 96 ? 3.571 4.564 4.988 1.00 90.81 96 ILE A N 1
ATOM 723 C CA . ILE A 1 96 ? 2.822 4.030 6.126 1.00 90.81 96 ILE A CA 1
ATOM 724 C C . ILE A 1 96 ? 3.770 3.833 7.316 1.00 90.81 96 ILE A C 1
ATOM 726 O O . ILE A 1 96 ? 4.935 3.464 7.151 1.00 90.81 96 ILE A O 1
ATOM 730 N N . ASP A 1 97 ? 3.280 4.073 8.531 1.00 91.44 97 ASP A N 1
ATOM 731 C CA . ASP A 1 97 ? 4.033 3.802 9.753 1.00 91.44 97 ASP A CA 1
ATOM 732 C C . ASP A 1 97 ? 3.930 2.322 10.143 1.00 91.44 97 ASP A C 1
ATOM 734 O O . ASP A 1 97 ? 3.119 1.927 10.979 1.00 91.44 97 ASP A O 1
ATOM 738 N N . THR A 1 98 ? 4.757 1.483 9.523 1.00 90.12 98 THR A N 1
ATOM 739 C CA . THR A 1 98 ? 4.800 0.035 9.793 1.00 90.12 98 THR A CA 1
ATOM 740 C C . THR A 1 98 ? 5.136 -0.287 11.249 1.00 90.12 98 THR A C 1
ATOM 742 O O . THR A 1 98 ? 4.635 -1.276 11.787 1.00 90.12 98 THR A O 1
ATOM 745 N N . LYS A 1 99 ? 5.913 0.574 11.919 1.00 88.25 99 LYS A N 1
ATOM 746 C CA . LYS A 1 99 ? 6.266 0.416 13.332 1.00 88.25 99 LYS A CA 1
ATOM 747 C C . LYS A 1 99 ? 5.052 0.611 14.236 1.00 88.25 99 LYS A C 1
ATOM 749 O O . LYS A 1 99 ? 4.856 -0.182 15.148 1.00 88.25 99 LYS A O 1
ATOM 754 N N . TYR A 1 100 ? 4.194 1.589 13.941 1.00 91.25 100 TYR A N 1
ATOM 755 C CA . TYR A 1 100 ? 2.925 1.746 14.654 1.00 91.25 100 TYR A CA 1
ATOM 756 C C . TYR A 1 100 ? 2.076 0.467 14.599 1.00 91.25 100 TYR A C 1
ATOM 758 O O . TYR A 1 100 ? 1.547 0.036 15.619 1.00 91.25 100 TYR A O 1
ATOM 766 N N . TYR A 1 101 ? 1.947 -0.175 13.434 1.00 92.94 101 TYR A N 1
ATOM 767 C CA . TYR A 1 101 ? 1.164 -1.415 13.338 1.00 92.94 101 TYR A CA 1
ATOM 768 C C . TYR A 1 101 ? 1.818 -2.573 14.097 1.00 92.94 101 TYR A C 1
ATOM 770 O O . TYR A 1 101 ? 1.115 -3.329 14.767 1.00 92.94 101 TYR A O 1
ATOM 778 N N . LEU A 1 102 ? 3.147 -2.692 14.048 1.00 91.12 102 LEU A N 1
ATOM 779 C CA . LEU A 1 102 ? 3.865 -3.703 14.821 1.00 91.12 102 LEU A CA 1
ATOM 780 C C . LEU A 1 102 ? 3.645 -3.512 16.330 1.00 91.12 102 LEU A C 1
ATOM 782 O O . LEU A 1 102 ? 3.167 -4.428 16.997 1.00 91.12 102 LEU A O 1
ATOM 786 N N . ASP A 1 103 ? 3.919 -2.315 16.843 1.00 90.19 103 ASP A N 1
ATOM 787 C CA . ASP A 1 103 ? 3.957 -2.037 18.281 1.00 90.19 103 ASP A CA 1
ATOM 788 C C . ASP A 1 103 ? 2.548 -1.876 18.884 1.00 90.19 103 ASP A C 1
ATOM 790 O O . ASP A 1 103 ? 2.274 -2.350 19.986 1.00 90.19 103 ASP A O 1
ATOM 794 N N . ASN A 1 104 ? 1.622 -1.215 18.180 1.00 90.56 104 ASN A N 1
ATOM 795 C CA . ASN A 1 104 ? 0.302 -0.887 18.726 1.00 90.56 104 ASN A CA 1
ATOM 796 C C . ASN A 1 104 ? -0.795 -1.888 18.348 1.00 90.56 104 ASN A C 1
ATOM 798 O O . ASN A 1 104 ? -1.759 -2.007 19.105 1.00 90.56 104 ASN A O 1
ATOM 802 N N . GLN A 1 105 ? -0.682 -2.579 17.207 1.00 90.50 105 GLN A N 1
ATOM 803 C CA . GLN A 1 105 ? -1.737 -3.479 16.715 1.00 90.50 105 GLN A CA 1
ATOM 804 C C . GLN A 1 105 ? -1.366 -4.957 16.859 1.00 90.50 105 GLN A C 1
ATOM 806 O O . GLN A 1 105 ? -2.219 -5.751 17.244 1.00 90.50 105 GLN A O 1
ATOM 811 N N . LEU A 1 106 ? -0.115 -5.339 16.583 1.00 91.50 106 LEU A N 1
ATOM 812 C CA . LEU A 1 106 ? 0.304 -6.745 16.591 1.00 91.50 106 LEU A CA 1
ATOM 813 C C . LEU A 1 106 ? 0.915 -7.194 17.922 1.00 91.50 106 LEU A C 1
ATOM 815 O O . LEU A 1 106 ? 0.605 -8.293 18.378 1.00 91.50 106 LEU A O 1
ATOM 819 N N . ALA A 1 107 ? 1.740 -6.368 18.569 1.00 91.31 107 ALA A N 1
ATOM 820 C CA . ALA A 1 107 ? 2.482 -6.767 19.765 1.00 91.31 107 ALA A CA 1
ATOM 821 C C . ALA A 1 107 ? 1.572 -7.243 20.908 1.00 91.31 107 ALA A C 1
ATOM 823 O O . ALA A 1 107 ? 1.758 -8.345 21.419 1.00 91.31 107 ALA A O 1
ATOM 824 N N . ASN A 1 108 ? 0.547 -6.458 21.267 1.00 91.19 108 ASN A N 1
ATOM 825 C CA . ASN A 1 108 ? -0.312 -6.780 22.412 1.00 91.19 108 ASN A CA 1
ATOM 826 C C . ASN A 1 108 ? -1.135 -8.070 22.205 1.00 91.19 108 ASN A C 1
ATOM 828 O O . ASN A 1 108 ? -1.147 -8.909 23.108 1.00 91.19 108 ASN A O 1
ATOM 832 N N . PRO A 1 109 ? -1.821 -8.284 21.059 1.00 92.81 109 PRO A N 1
ATOM 833 C CA . PRO A 1 109 ? -2.520 -9.547 20.820 1.00 92.81 109 PRO A CA 1
ATOM 834 C C . PRO A 1 109 ? -1.580 -10.752 20.735 1.00 92.81 109 PRO A C 1
ATOM 836 O O . PRO A 1 109 ? -1.917 -11.811 21.259 1.00 92.81 109 PRO A O 1
ATOM 839 N N . LEU A 1 110 ? -0.403 -10.602 20.114 1.00 91.44 110 LEU A N 1
ATOM 840 C CA . LEU A 1 110 ? 0.574 -11.688 20.016 1.00 91.44 110 LEU A CA 1
ATOM 841 C C . LEU A 1 110 ? 1.136 -12.064 21.392 1.00 91.44 110 LEU A C 1
ATOM 843 O O . LEU A 1 110 ? 1.202 -13.252 21.694 1.00 91.44 110 LEU A O 1
ATOM 847 N N . GLY A 1 111 ? 1.458 -11.084 22.243 1.00 90.19 111 GLY A N 1
ATOM 848 C CA . GLY A 1 111 ? 1.879 -11.322 23.627 1.00 90.19 111 GLY A CA 1
ATOM 849 C C . GLY A 1 111 ? 0.847 -12.150 24.393 1.00 90.19 111 GLY A C 1
ATOM 850 O O . GLY A 1 111 ? 1.151 -13.245 24.857 1.00 90.19 111 GLY A O 1
ATOM 851 N N . ARG A 1 112 ? -0.426 -11.732 24.377 1.00 91.50 112 ARG A N 1
ATOM 852 C CA . ARG A 1 112 ? -1.525 -12.449 25.058 1.00 91.50 112 ARG A CA 1
ATOM 853 C C . ARG A 1 112 ? -1.689 -13.912 24.631 1.00 91.50 112 ARG A C 1
ATOM 855 O O . ARG A 1 112 ? -2.120 -14.725 25.441 1.00 91.50 112 ARG A O 1
ATOM 862 N N . ILE A 1 113 ? -1.392 -14.241 23.373 1.00 90.75 113 ILE A N 1
ATOM 863 C CA . ILE A 1 113 ? -1.535 -15.603 22.833 1.00 90.75 113 ILE A CA 1
ATOM 864 C C . ILE A 1 113 ? -0.282 -16.444 23.105 1.00 90.75 113 ILE A C 1
ATOM 866 O O . ILE A 1 113 ? -0.394 -17.611 23.478 1.00 90.75 113 ILE A O 1
ATOM 870 N N . PHE A 1 114 ? 0.911 -15.880 22.903 1.00 90.38 114 PHE A N 1
ATOM 871 C CA . PHE A 1 114 ? 2.166 -16.634 22.933 1.00 90.38 114 PHE A CA 1
ATOM 872 C C . PHE A 1 114 ? 2.854 -16.647 24.302 1.00 90.38 114 PHE A C 1
ATOM 874 O O . PHE A 1 114 ? 3.565 -17.610 24.589 1.00 90.38 114 PHE A O 1
ATOM 881 N N . GLU A 1 115 ? 2.642 -15.648 25.164 1.00 92.00 115 GLU A N 1
ATOM 882 C CA . GLU A 1 115 ? 3.227 -15.610 26.513 1.00 92.00 115 GLU A CA 1
ATOM 883 C C . GLU A 1 115 ? 2.829 -16.828 27.365 1.00 92.00 115 GLU A C 1
ATOM 885 O O . GLU A 1 115 ? 3.741 -17.457 27.907 1.00 92.00 115 GLU A O 1
ATOM 890 N N . PRO A 1 116 ? 1.548 -17.260 27.434 1.00 91.81 116 PRO A N 1
ATOM 891 C CA . PRO A 1 116 ? 1.165 -18.428 28.235 1.00 91.81 116 PRO A CA 1
ATOM 892 C C . PRO A 1 116 ? 1.730 -19.758 27.712 1.00 91.81 116 PRO A C 1
ATOM 894 O O . PRO A 1 116 ? 1.793 -20.733 28.454 1.00 91.81 116 PRO A O 1
ATOM 897 N N . ILE A 1 117 ? 2.122 -19.813 26.434 1.00 89.44 117 ILE A N 1
ATOM 898 C CA . ILE A 1 117 ? 2.561 -21.044 25.757 1.00 89.44 117 ILE A CA 1
ATOM 899 C C . ILE A 1 117 ? 4.091 -21.151 25.743 1.00 89.44 117 ILE A C 1
ATOM 901 O O . ILE A 1 117 ? 4.647 -22.226 25.953 1.00 89.44 117 ILE A O 1
ATOM 905 N N . LEU A 1 118 ? 4.784 -20.045 25.460 1.00 87.19 118 LEU A N 1
ATOM 906 C CA . LEU A 1 118 ? 6.230 -20.014 25.207 1.00 87.19 118 LEU A CA 1
ATOM 907 C C . LEU A 1 118 ? 7.029 -19.313 26.314 1.00 87.19 118 LEU A C 1
ATOM 909 O O . LEU A 1 118 ? 8.260 -19.419 26.333 1.00 87.19 118 LEU A O 1
ATOM 913 N N . GLY A 1 119 ? 6.350 -18.590 27.206 1.00 89.50 119 GLY A N 1
ATOM 914 C CA . GLY A 1 119 ? 6.950 -17.668 28.162 1.00 89.50 119 GLY A CA 1
ATOM 915 C C . GLY A 1 119 ? 7.300 -16.309 27.544 1.00 89.50 119 GLY A C 1
ATOM 916 O O . GLY A 1 119 ? 7.577 -16.183 26.347 1.00 89.50 119 GLY A O 1
ATOM 917 N N . GLU A 1 120 ? 7.341 -15.284 28.394 1.00 87.38 120 GLU A N 1
ATOM 918 C CA . GLU A 1 120 ? 7.519 -13.871 28.021 1.00 87.38 120 GLU A CA 1
ATOM 919 C C . GLU A 1 120 ? 8.749 -13.620 27.133 1.00 87.38 120 GLU A C 1
ATOM 921 O O . GLU A 1 120 ? 8.671 -12.969 26.091 1.00 87.38 120 GLU A O 1
ATOM 926 N N . LYS A 1 121 ? 9.897 -14.214 27.484 1.00 85.75 121 LYS A N 1
ATOM 927 C CA . LYS A 1 121 ? 11.150 -14.023 26.734 1.00 85.75 121 LYS A CA 1
ATOM 928 C C . LYS A 1 121 ? 11.052 -14.493 25.281 1.00 85.75 121 LYS A C 1
ATOM 930 O O . LYS A 1 121 ? 11.551 -13.809 24.391 1.00 85.75 121 LYS A O 1
ATOM 935 N N . LYS A 1 122 ? 10.428 -15.650 25.027 1.00 84.00 122 LYS A N 1
ATOM 936 C CA . LYS A 1 122 ? 10.295 -16.199 23.667 1.00 84.00 122 LYS A CA 1
ATOM 937 C C . LYS A 1 122 ? 9.216 -15.474 22.868 1.00 84.00 122 LYS A C 1
ATOM 939 O O . LYS A 1 122 ? 9.409 -15.261 21.675 1.00 84.00 122 LYS A O 1
ATOM 944 N N . ALA A 1 123 ? 8.129 -15.049 23.513 1.00 85.62 123 ALA A N 1
ATOM 945 C CA . ALA A 1 123 ? 7.105 -14.229 22.870 1.00 85.62 123 ALA A CA 1
ATOM 946 C C . ALA A 1 123 ? 7.686 -12.885 22.386 1.00 85.62 123 ALA A C 1
ATOM 948 O O . ALA A 1 123 ? 7.502 -12.514 21.228 1.00 85.62 123 ALA A O 1
ATOM 949 N N . ASN A 1 124 ? 8.505 -12.219 23.205 1.00 85.62 124 ASN A N 1
ATOM 950 C CA . ASN A 1 124 ? 9.159 -10.958 22.833 1.00 85.62 124 ASN A CA 1
ATOM 951 C C . ASN A 1 124 ? 10.173 -11.103 21.677 1.00 85.62 124 ASN A C 1
ATOM 953 O O . ASN A 1 124 ? 10.340 -10.182 20.872 1.00 85.62 124 ASN A O 1
ATOM 957 N N . GLN A 1 125 ? 10.802 -12.274 21.520 1.00 87.12 125 GLN A N 1
ATOM 958 C CA . GLN A 1 125 ? 11.664 -12.592 20.367 1.00 87.12 125 GLN A CA 1
ATOM 959 C C . GLN A 1 125 ? 10.892 -12.773 19.047 1.00 87.12 125 GLN A C 1
ATOM 961 O O . GLN A 1 125 ? 11.493 -12.816 17.972 1.00 87.12 125 GLN A O 1
ATOM 966 N N . LEU A 1 126 ? 9.560 -12.894 19.078 1.00 86.00 126 LEU A N 1
ATOM 967 C CA . LEU A 1 126 ? 8.753 -12.868 17.852 1.00 86.00 126 LEU A CA 1
ATOM 968 C C . LEU A 1 126 ? 8.635 -11.450 17.292 1.00 86.00 126 LEU A C 1
ATOM 970 O O . LEU A 1 126 ? 8.555 -11.278 16.079 1.00 86.00 126 LEU A O 1
ATOM 974 N N . LEU A 1 127 ? 8.662 -10.442 18.163 1.00 86.62 127 LEU A N 1
ATOM 975 C CA . LEU A 1 127 ? 8.529 -9.030 17.798 1.00 86.62 127 LEU A CA 1
ATOM 976 C C . LEU A 1 127 ? 9.878 -8.362 17.517 1.00 86.62 127 LEU A C 1
ATOM 978 O O . LEU A 1 127 ? 9.929 -7.321 16.871 1.00 86.62 127 LEU A O 1
ATOM 982 N N . THR A 1 128 ? 10.969 -8.962 17.992 1.00 84.06 128 THR A N 1
ATOM 983 C CA . THR A 1 128 ? 12.327 -8.434 17.853 1.00 84.06 128 THR A CA 1
ATOM 984 C C . THR A 1 128 ? 13.256 -9.521 17.329 1.00 84.06 128 THR A C 1
ATOM 986 O O . THR A 1 128 ? 13.330 -10.613 17.886 1.00 84.06 128 THR A O 1
ATOM 989 N N . GLY A 1 129 ? 13.966 -9.262 16.231 1.00 84.06 129 GLY A N 1
ATOM 990 C CA . GLY A 1 129 ? 14.869 -10.265 15.675 1.00 84.06 129 GLY A CA 1
ATOM 991 C C . GLY A 1 129 ? 15.500 -9.864 14.355 1.00 84.06 129 GLY A C 1
ATOM 992 O O . GLY A 1 129 ? 15.467 -8.708 13.946 1.00 84.06 129 GLY A O 1
ATOM 993 N N . GLU A 1 130 ? 16.100 -10.838 13.680 1.00 80.50 130 GLU A N 1
ATOM 994 C CA . GLU A 1 130 ? 16.676 -10.641 12.350 1.00 80.50 130 GLU A CA 1
ATOM 995 C C . GLU A 1 130 ? 15.605 -10.267 11.315 1.00 80.50 130 GLU A C 1
ATOM 997 O O . GLU A 1 130 ? 15.802 -9.351 10.517 1.00 80.50 130 GLU A O 1
ATOM 1002 N N . HIS A 1 131 ? 14.423 -10.883 11.412 1.00 81.25 131 HIS A N 1
ATOM 1003 C CA . HIS A 1 131 ? 13.275 -10.638 10.535 1.00 81.25 131 HIS A CA 1
ATOM 1004 C C . HIS A 1 131 ? 12.708 -9.215 10.633 1.00 81.25 131 HIS A C 1
ATOM 1006 O O . HIS A 1 131 ? 11.944 -8.814 9.760 1.00 81.25 131 HIS A O 1
ATOM 1012 N N . THR A 1 132 ? 13.089 -8.436 11.653 1.00 83.31 132 THR A N 1
ATOM 1013 C CA . THR A 1 132 ? 12.661 -7.039 11.823 1.00 83.31 132 THR A CA 1
ATOM 1014 C C . THR A 1 132 ? 13.710 -6.003 11.421 1.00 83.31 132 THR A C 1
ATOM 1016 O O . THR A 1 132 ? 13.460 -4.805 11.538 1.00 83.31 132 THR A O 1
ATOM 1019 N N . ARG A 1 133 ? 14.897 -6.425 10.964 1.00 82.69 133 ARG A N 1
ATOM 1020 C CA . ARG A 1 133 ? 16.002 -5.508 10.612 1.00 82.69 133 ARG A CA 1
ATOM 1021 C C . ARG A 1 133 ? 15.879 -4.924 9.207 1.00 82.69 133 ARG A C 1
ATOM 1023 O O . ARG A 1 133 ? 16.408 -3.847 8.946 1.00 82.69 133 ARG A O 1
ATOM 1030 N N . SER A 1 134 ? 15.184 -5.611 8.306 1.00 79.69 134 SER A N 1
ATOM 1031 C CA . SER A 1 134 ? 14.976 -5.158 6.931 1.00 79.69 134 SER A CA 1
ATOM 1032 C C . SER A 1 134 ? 13.729 -4.283 6.841 1.00 79.69 134 SER A C 1
ATOM 1034 O O . SER A 1 134 ? 12.611 -4.790 6.787 1.00 79.69 134 SER A O 1
ATOM 1036 N N . ILE A 1 135 ? 13.927 -2.964 6.807 1.00 79.88 135 ILE A N 1
ATOM 1037 C CA . ILE A 1 135 ? 12.842 -1.986 6.696 1.00 79.88 135 ILE A CA 1
ATOM 1038 C C . ILE A 1 135 ? 12.907 -1.325 5.322 1.00 79.88 135 ILE A C 1
ATOM 1040 O O . ILE A 1 135 ? 13.920 -0.729 4.955 1.00 79.88 135 ILE A O 1
ATOM 1044 N N . SER A 1 136 ? 11.809 -1.401 4.575 1.00 75.12 136 SER A N 1
ATOM 1045 C CA . SER A 1 136 ? 11.624 -0.630 3.347 1.00 75.12 136 SER A CA 1
ATOM 1046 C C . SER A 1 136 ? 10.810 0.617 3.674 1.00 75.12 136 SER A C 1
ATOM 1048 O O . SER A 1 136 ? 9.794 0.537 4.362 1.00 75.12 136 SER A O 1
ATOM 1050 N N . VAL A 1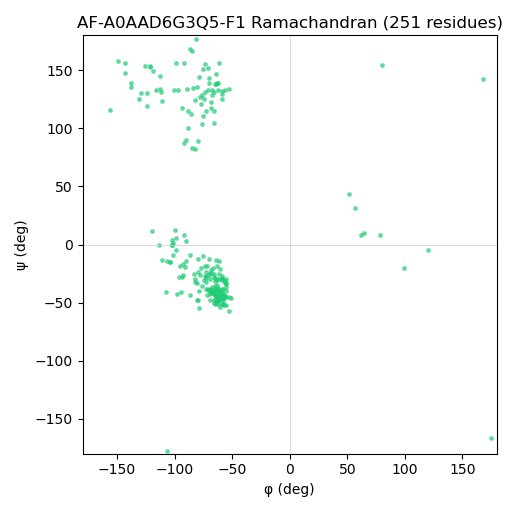 137 ? 11.236 1.787 3.202 1.00 71.00 137 VAL A N 1
ATOM 1051 C CA . VAL A 1 137 ? 10.473 3.032 3.358 1.00 71.00 137 VAL A CA 1
ATOM 1052 C C . VAL A 1 137 ? 10.245 3.618 1.976 1.00 71.00 137 VAL A C 1
ATOM 1054 O O . VAL A 1 137 ? 11.200 3.936 1.270 1.00 71.00 137 VAL A O 1
ATOM 1057 N N . ALA A 1 138 ? 8.976 3.756 1.592 1.00 68.81 138 ALA A N 1
ATOM 1058 C CA . ALA A 1 138 ? 8.610 4.437 0.359 1.00 68.81 138 ALA A CA 1
ATOM 1059 C C . ALA A 1 138 ? 8.997 5.921 0.437 1.00 68.81 138 ALA A C 1
ATOM 1061 O O . ALA A 1 138 ? 8.798 6.576 1.464 1.00 68.81 138 ALA A O 1
ATOM 1062 N N . ALA A 1 139 ? 9.540 6.455 -0.656 1.00 67.62 139 ALA A N 1
ATOM 1063 C CA . ALA A 1 139 ? 9.802 7.881 -0.771 1.00 67.62 139 ALA A CA 1
ATOM 1064 C C . ALA A 1 139 ? 8.476 8.615 -1.062 1.00 67.62 139 ALA A C 1
ATOM 1066 O O . ALA A 1 139 ? 7.841 8.310 -2.076 1.00 67.62 139 ALA A O 1
ATOM 1067 N N . PRO A 1 140 ? 8.039 9.562 -0.208 1.00 68.38 140 PRO A N 1
ATOM 1068 C CA . PRO A 1 140 ? 6.789 10.285 -0.423 1.00 68.38 140 PRO A CA 1
ATOM 1069 C C . PRO A 1 140 ? 6.843 11.114 -1.708 1.00 68.38 140 PRO A C 1
ATOM 1071 O O . PRO A 1 140 ? 7.848 11.765 -1.984 1.00 68.38 140 PRO A O 1
ATOM 1074 N N . SER A 1 141 ? 5.753 11.143 -2.482 1.00 66.00 141 SER A N 1
ATOM 1075 C CA . SER A 1 141 ? 5.678 12.006 -3.677 1.00 66.00 141 SER A CA 1
ATOM 1076 C C . SER A 1 141 ? 5.429 13.478 -3.327 1.00 66.00 141 SER A C 1
ATOM 1078 O O . SER A 1 141 ? 5.740 14.365 -4.118 1.00 66.00 141 SER A O 1
ATOM 1080 N N . LEU A 1 142 ? 4.908 13.752 -2.125 1.00 63.31 142 LEU A N 1
ATOM 1081 C CA . LEU A 1 142 ? 4.621 15.096 -1.627 1.00 63.31 142 LEU A CA 1
ATOM 1082 C C . LEU A 1 142 ? 5.552 15.486 -0.470 1.00 63.31 142 LEU A C 1
ATOM 1084 O O . LEU A 1 142 ? 5.704 14.756 0.506 1.00 63.31 142 LEU A O 1
ATOM 1088 N N . GLY A 1 143 ? 6.134 16.681 -0.563 1.00 64.38 143 GLY A N 1
ATOM 1089 C CA . GLY A 1 143 ? 6.933 17.306 0.490 1.00 64.38 143 GLY A CA 1
ATOM 1090 C C . GLY A 1 143 ? 7.693 18.514 -0.052 1.00 64.38 143 GLY A C 1
ATOM 1091 O O . GLY A 1 143 ? 8.160 18.481 -1.190 1.00 64.38 143 GLY A O 1
ATOM 1092 N N . GLY A 1 144 ? 7.823 19.583 0.743 1.00 67.56 144 GLY A N 1
ATOM 1093 C CA . GLY A 1 144 ? 8.488 20.826 0.314 1.00 67.56 144 GLY A CA 1
ATOM 1094 C C . GLY A 1 144 ? 9.915 20.607 -0.199 1.00 67.56 144 GLY A C 1
ATOM 1095 O O . GLY A 1 144 ? 10.326 21.251 -1.155 1.00 67.56 144 GLY A O 1
ATOM 1096 N N . LEU A 1 145 ? 10.623 19.625 0.368 1.00 65.56 145 LEU A N 1
ATOM 1097 C CA . LEU A 1 145 ? 11.969 19.233 -0.054 1.00 65.56 145 LEU A CA 1
ATOM 1098 C C . LEU A 1 145 ? 11.974 18.276 -1.267 1.00 65.56 145 LEU A C 1
ATOM 1100 O O . LEU A 1 145 ? 12.864 18.345 -2.112 1.00 65.56 145 LEU A O 1
ATOM 1104 N N . MET A 1 146 ? 10.953 17.418 -1.403 1.00 67.00 146 MET A N 1
ATOM 1105 C CA . MET A 1 146 ? 10.851 16.446 -2.506 1.00 67.00 146 MET A CA 1
ATOM 1106 C C . MET A 1 146 ? 10.567 17.113 -3.858 1.00 67.00 146 MET A C 1
ATOM 1108 O O . MET A 1 146 ? 10.995 16.591 -4.884 1.00 67.00 146 MET A O 1
ATOM 1112 N N . LYS A 1 147 ? 9.937 18.299 -3.880 1.00 66.56 147 LYS A N 1
ATOM 1113 C CA . LYS A 1 147 ? 9.709 19.073 -5.118 1.00 66.56 147 LYS A CA 1
ATOM 1114 C C . LYS A 1 147 ? 10.996 19.502 -5.834 1.00 66.56 147 LYS A C 1
ATOM 1116 O O . LYS A 1 147 ? 10.966 19.702 -7.042 1.00 66.56 147 LYS A O 1
ATOM 1121 N N . PHE A 1 148 ? 12.111 19.623 -5.112 1.00 71.44 148 PHE A N 1
ATOM 1122 C CA . PHE A 1 148 ? 13.409 20.026 -5.669 1.00 71.44 148 PHE A CA 1
ATOM 1123 C C . PHE A 1 148 ? 14.359 18.841 -5.895 1.00 71.44 148 PHE A C 1
ATOM 1125 O O . PHE A 1 148 ? 15.494 19.023 -6.333 1.00 71.44 148 PHE A O 1
ATOM 1132 N N . THR A 1 149 ? 13.917 17.615 -5.602 1.00 74.19 149 THR A N 1
ATOM 1133 C CA . THR A 1 149 ? 14.750 16.417 -5.732 1.00 74.19 149 THR A CA 1
ATOM 1134 C C . THR A 1 149 ? 14.678 15.882 -7.161 1.00 74.19 149 THR A C 1
ATOM 1136 O O . THR A 1 149 ? 13.645 15.373 -7.595 1.00 74.19 149 THR A O 1
ATOM 1139 N N . LYS A 1 150 ? 15.788 15.954 -7.905 1.00 75.50 150 LYS A N 1
ATOM 1140 C CA . LYS A 1 150 ? 15.897 15.314 -9.224 1.00 75.50 150 LYS A CA 1
ATOM 1141 C C . LYS A 1 150 ? 16.019 13.799 -9.039 1.00 75.50 150 LYS A C 1
ATOM 1143 O O . LYS A 1 150 ? 16.998 13.315 -8.477 1.00 75.50 150 LYS A O 1
ATOM 1148 N N . ARG A 1 151 ? 15.019 13.042 -9.499 1.00 75.75 151 ARG A N 1
ATOM 1149 C CA . ARG A 1 151 ? 15.008 11.577 -9.387 1.00 75.75 151 ARG A CA 1
ATOM 1150 C C . ARG A 1 151 ? 15.957 10.964 -10.420 1.00 75.75 151 ARG A C 1
ATOM 1152 O O . ARG A 1 151 ? 15.623 10.885 -11.597 1.00 75.75 151 ARG A O 1
ATOM 1159 N N . THR A 1 152 ? 17.128 10.523 -9.972 1.00 84.19 152 THR A N 1
ATOM 1160 C CA . THR A 1 152 ? 18.058 9.745 -10.802 1.00 84.19 152 THR A CA 1
ATOM 1161 C C . THR A 1 152 ? 17.574 8.301 -10.889 1.00 84.19 152 THR A C 1
ATOM 1163 O O . THR A 1 152 ? 17.326 7.662 -9.864 1.00 84.19 152 THR A O 1
ATOM 1166 N N . GLN A 1 153 ? 17.425 7.782 -12.107 1.00 87.44 153 GLN A N 1
ATOM 1167 C CA . GLN A 1 153 ? 17.062 6.383 -12.316 1.00 87.44 153 GLN A CA 1
ATOM 1168 C C . GLN A 1 153 ? 18.225 5.461 -11.939 1.00 87.44 153 GLN A C 1
ATOM 1170 O O . GLN A 1 153 ? 19.392 5.842 -11.998 1.00 87.44 153 GLN A O 1
ATOM 1175 N N . THR A 1 154 ? 17.908 4.235 -11.532 1.00 9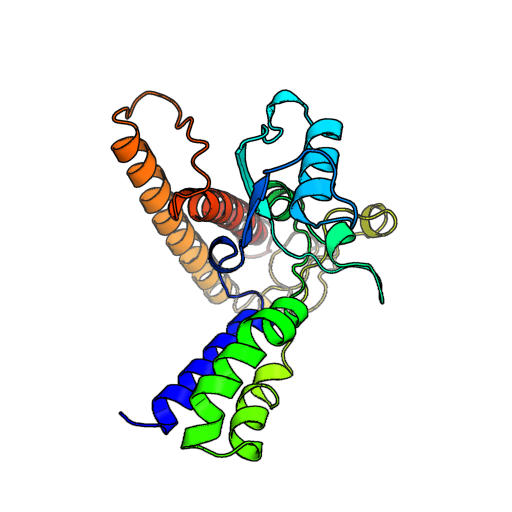1.56 154 THR A N 1
ATOM 1176 C CA . THR A 1 154 ? 18.908 3.209 -11.210 1.00 91.56 154 THR A CA 1
ATOM 1177 C C . THR A 1 154 ? 18.745 2.006 -12.129 1.00 91.56 154 THR A C 1
ATOM 1179 O O . THR A 1 154 ? 17.633 1.696 -12.574 1.00 91.56 154 THR A O 1
ATOM 1182 N N . CYS A 1 155 ? 19.861 1.334 -12.413 1.00 92.19 155 CYS A N 1
ATOM 1183 C CA . CYS A 1 155 ? 19.907 0.096 -13.179 1.00 92.19 155 CYS A CA 1
ATOM 1184 C C . CYS A 1 155 ? 19.050 -0.972 -12.491 1.00 92.19 155 CYS A C 1
ATOM 1186 O O . CYS A 1 155 ? 19.214 -1.239 -11.296 1.00 92.19 155 CYS A O 1
ATOM 1188 N N . MET A 1 156 ? 18.163 -1.628 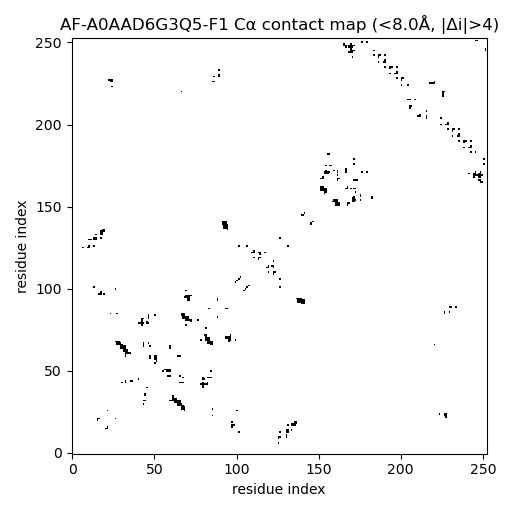-13.236 1.00 90.75 156 MET A N 1
ATOM 1189 C CA . MET A 1 156 ? 17.286 -2.658 -12.680 1.00 90.75 156 MET A CA 1
ATOM 1190 C C . MET A 1 156 ? 18.049 -3.891 -12.178 1.00 90.75 156 MET A C 1
ATOM 1192 O O . MET A 1 156 ? 17.625 -4.475 -11.177 1.00 90.75 156 MET A O 1
ATOM 1196 N N . GLY A 1 157 ? 19.186 -4.220 -12.804 1.00 91.31 157 GLY A N 1
ATOM 1197 C CA . GLY A 1 157 ? 20.037 -5.360 -12.452 1.00 91.31 157 GLY A CA 1
ATOM 1198 C C . GLY A 1 157 ? 20.930 -5.125 -11.231 1.00 91.31 157 GLY A C 1
ATOM 1199 O O . GLY A 1 157 ? 20.876 -5.897 -10.278 1.00 91.31 157 GLY A O 1
ATOM 1200 N N . CYS A 1 158 ? 21.737 -4.057 -11.234 1.00 92.19 158 CYS A N 1
ATOM 1201 C CA . CYS A 1 158 ? 22.771 -3.825 -10.210 1.00 92.19 158 CYS A CA 1
ATOM 1202 C C . CYS A 1 158 ? 22.528 -2.612 -9.297 1.00 92.19 158 CYS A C 1
ATOM 1204 O O . CYS A 1 158 ? 23.347 -2.335 -8.427 1.00 92.19 158 CYS A O 1
ATOM 1206 N N . LYS A 1 159 ? 21.434 -1.863 -9.492 1.00 90.56 159 LYS A N 1
ATOM 1207 C CA . LYS A 1 159 ? 21.086 -0.636 -8.743 1.00 90.56 159 LYS A CA 1
ATOM 1208 C C . LYS A 1 159 ? 22.078 0.530 -8.875 1.00 90.56 159 LYS A C 1
ATOM 1210 O O . LYS A 1 159 ? 21.888 1.551 -8.218 1.00 90.56 159 LYS A O 1
ATOM 1215 N N . LYS A 1 160 ? 23.072 0.439 -9.770 1.00 90.94 160 LYS A N 1
ATOM 1216 C CA . LYS A 1 160 ? 23.950 1.564 -10.137 1.00 90.94 160 LYS A CA 1
ATOM 1217 C C . LYS A 1 160 ? 23.104 2.750 -10.641 1.00 90.94 160 LYS A C 1
ATOM 1219 O O . LYS A 1 160 ? 22.229 2.526 -11.481 1.00 90.94 160 LYS A O 1
ATOM 1224 N N . PRO A 1 161 ? 23.340 3.988 -10.175 1.00 91.00 161 PRO A N 1
ATOM 1225 C CA . PRO A 1 161 ? 22.703 5.177 -10.740 1.00 91.00 161 PRO A CA 1
ATOM 1226 C C . PRO A 1 161 ? 23.030 5.339 -12.231 1.00 91.00 161 PRO A C 1
ATOM 1228 O O . PRO A 1 161 ? 24.194 5.247 -12.621 1.00 91.00 161 PRO A O 1
ATOM 1231 N N . LEU A 1 162 ? 22.009 5.586 -13.049 1.00 89.38 162 LEU A N 1
ATOM 1232 C CA . LEU A 1 162 ? 22.127 5.803 -14.491 1.00 89.38 162 LEU A CA 1
ATOM 1233 C C . LEU A 1 162 ? 22.327 7.299 -14.751 1.00 89.38 162 LEU A C 1
ATOM 1235 O O . LEU A 1 162 ? 21.371 8.068 -14.846 1.00 89.38 162 LEU A O 1
ATOM 1239 N N . SER A 1 163 ? 23.588 7.725 -14.780 1.00 85.06 163 SER A N 1
ATOM 1240 C CA . SER A 1 163 ? 23.983 9.123 -15.006 1.00 85.06 163 SER A CA 1
ATOM 1241 C C . SER A 1 163 ? 24.583 9.376 -16.392 1.00 85.06 163 SER A C 1
ATOM 1243 O O . SER A 1 163 ? 24.710 10.534 -16.791 1.00 85.06 163 SER A O 1
ATOM 1245 N N . GLY A 1 164 ? 24.957 8.323 -17.126 1.00 81.62 164 GLY A N 1
ATOM 1246 C CA . GLY A 1 164 ? 25.479 8.433 -18.488 1.00 81.62 164 GLY A CA 1
ATOM 1247 C C . GLY A 1 164 ? 24.389 8.854 -19.473 1.00 81.62 164 GLY A C 1
ATOM 1248 O O . GLY A 1 164 ? 23.249 8.422 -19.342 1.00 81.62 164 GLY A O 1
ATOM 1249 N N . LYS A 1 165 ? 24.727 9.676 -20.476 1.00 78.44 165 LYS A N 1
ATOM 1250 C CA . LYS A 1 165 ? 23.753 10.189 -21.463 1.00 78.44 165 LYS A CA 1
ATOM 1251 C C . LYS A 1 165 ? 22.983 9.075 -22.183 1.00 78.44 165 LYS A C 1
ATOM 1253 O O . LYS A 1 165 ? 21.796 9.243 -22.431 1.00 78.44 165 LYS A O 1
ATOM 1258 N N . GLU A 1 166 ? 23.650 7.960 -22.469 1.00 73.00 166 GLU A N 1
ATOM 1259 C CA . GLU A 1 166 ? 23.077 6.805 -23.173 1.00 73.00 166 GLU A CA 1
ATOM 1260 C C . GLU A 1 166 ? 22.225 5.899 -22.274 1.00 73.00 166 GLU A C 1
ATOM 1262 O O . GLU A 1 166 ? 21.348 5.201 -22.762 1.00 73.00 166 GLU A O 1
ATOM 1267 N N . GLU A 1 167 ? 22.450 5.920 -20.958 1.00 80.69 167 GLU A N 1
ATOM 1268 C CA . GLU A 1 167 ? 21.747 5.053 -20.002 1.00 80.69 167 GLU A CA 1
ATOM 1269 C C . GLU A 1 167 ? 20.670 5.805 -19.207 1.00 80.69 167 GLU A C 1
ATOM 1271 O O . GLU A 1 167 ? 19.829 5.189 -18.560 1.00 80.69 167 GLU A O 1
ATOM 1276 N N . MET A 1 168 ? 20.692 7.144 -19.213 1.00 80.19 168 MET A N 1
ATOM 1277 C CA . MET A 1 168 ? 19.848 7.985 -18.354 1.00 80.19 168 MET A CA 1
ATOM 1278 C C . MET A 1 168 ? 18.346 7.739 -18.567 1.00 80.19 168 MET A C 1
ATOM 1280 O O . MET A 1 168 ? 17.567 7.887 -17.623 1.00 80.19 168 MET A O 1
ATOM 1284 N N . ALA A 1 169 ? 17.948 7.366 -19.787 1.00 81.56 169 ALA A N 1
ATOM 1285 C CA . ALA A 1 169 ? 16.569 7.021 -20.136 1.00 81.56 169 ALA A CA 1
ATOM 1286 C C . ALA A 1 169 ? 16.261 5.512 -20.025 1.00 81.56 169 ALA A C 1
ATOM 1288 O O . ALA A 1 169 ? 15.090 5.143 -19.962 1.00 81.56 169 ALA A O 1
ATOM 1289 N N . GLY A 1 170 ? 17.288 4.659 -19.966 1.00 87.44 170 GLY A N 1
ATOM 1290 C CA . GLY A 1 170 ? 17.171 3.202 -20.029 1.00 87.44 170 GLY A CA 1
ATOM 1291 C C . GLY A 1 170 ? 16.799 2.514 -18.709 1.00 87.44 170 GLY A C 1
ATOM 1292 O O . GLY A 1 170 ? 16.663 3.125 -17.632 1.00 87.44 170 GLY A O 1
ATOM 1293 N N . ALA A 1 171 ? 16.631 1.193 -18.768 1.00 90.81 171 ALA A N 1
ATOM 1294 C CA . ALA A 1 171 ? 16.413 0.334 -17.611 1.00 90.81 171 ALA A CA 1
ATOM 1295 C C . ALA A 1 171 ? 17.722 -0.257 -17.067 1.00 90.81 171 ALA A C 1
ATOM 1297 O O . ALA A 1 171 ? 17.807 -0.522 -15.857 1.00 90.81 171 ALA A O 1
ATOM 1298 N N . VAL A 1 172 ? 18.746 -0.448 -17.906 1.00 92.31 172 VAL A N 1
ATOM 1299 C CA . VAL A 1 172 ? 19.988 -1.144 -17.537 1.00 92.31 172 VAL A CA 1
ATOM 1300 C C . VAL A 1 172 ? 21.240 -0.311 -17.812 1.00 92.31 172 VAL A C 1
ATOM 1302 O O . VAL A 1 172 ? 21.265 0.558 -18.671 1.00 92.31 172 VAL A O 1
ATOM 1305 N N . CYS A 1 173 ? 22.304 -0.574 -17.052 1.00 91.25 173 CYS A N 1
ATOM 1306 C CA . CYS A 1 173 ? 23.628 -0.055 -17.386 1.00 91.25 173 CYS A CA 1
ATOM 1307 C C . CYS A 1 173 ? 24.361 -0.993 -18.356 1.00 91.25 173 CYS A C 1
ATOM 1309 O O . CYS A 1 173 ? 23.992 -2.158 -18.507 1.00 91.25 173 CYS A O 1
ATOM 1311 N N . GLU A 1 174 ? 25.461 -0.518 -18.923 1.00 88.88 174 GLU A N 1
ATOM 1312 C CA . GLU A 1 174 ? 26.344 -1.186 -19.872 1.00 88.88 174 GLU A CA 1
ATOM 1313 C C . GLU A 1 174 ? 26.774 -2.570 -19.372 1.00 88.88 174 GLU A C 1
ATOM 1315 O O . GLU A 1 174 ? 26.616 -3.565 -20.074 1.00 88.88 174 GLU A O 1
ATOM 1320 N N . ASN A 1 175 ? 27.173 -2.674 -18.100 1.00 90.44 175 ASN A N 1
ATOM 1321 C CA . ASN A 1 175 ? 27.570 -3.949 -17.489 1.00 90.44 175 ASN A CA 1
ATOM 1322 C C . ASN A 1 175 ? 26.415 -4.959 -17.373 1.00 90.44 175 ASN A C 1
ATOM 1324 O O . ASN A 1 175 ? 26.648 -6.161 -17.263 1.00 90.44 175 ASN A O 1
ATOM 1328 N N . CYS A 1 176 ? 25.166 -4.491 -17.322 1.00 91.62 176 CYS A N 1
ATOM 1329 C CA . CYS A 1 176 ? 23.977 -5.340 -17.230 1.00 91.62 176 CYS A CA 1
ATOM 1330 C C . CYS A 1 176 ? 23.285 -5.551 -18.582 1.00 91.62 176 CYS A C 1
ATOM 1332 O O . CYS A 1 176 ? 22.362 -6.363 -18.648 1.00 91.62 176 CYS A O 1
ATOM 1334 N N . ARG A 1 177 ? 23.742 -4.891 -19.653 1.00 88.88 177 ARG A N 1
ATOM 1335 C CA . ARG A 1 177 ? 23.206 -5.025 -21.014 1.00 88.88 177 ARG A CA 1
ATOM 1336 C C . ARG A 1 177 ? 23.189 -6.476 -21.524 1.00 88.88 177 ARG A C 1
ATOM 1338 O O . ARG A 1 177 ? 22.158 -6.871 -22.060 1.00 88.88 177 ARG A O 1
ATOM 1345 N N . PRO A 1 178 ? 24.204 -7.332 -21.275 1.00 91.56 178 PRO A N 1
ATOM 1346 C CA . PRO A 1 178 ? 24.135 -8.743 -21.680 1.00 91.56 178 PRO A CA 1
ATOM 1347 C C . PRO A 1 178 ? 22.976 -9.527 -21.042 1.00 91.56 178 PRO A C 1
ATOM 1349 O O . PRO A 1 178 ? 22.568 -10.562 -21.557 1.00 91.56 178 PRO A O 1
ATOM 1352 N N . ARG A 1 179 ? 22.431 -9.042 -19.918 1.00 91.94 179 ARG A N 1
ATOM 1353 C CA . ARG A 1 179 ? 21.311 -9.654 -19.188 1.00 91.94 179 ARG A CA 1
ATOM 1354 C C . ARG A 1 179 ? 19.969 -8.980 -19.479 1.00 91.94 179 ARG A C 1
ATOM 1356 O O . ARG A 1 179 ? 19.000 -9.226 -18.763 1.00 91.94 179 ARG A O 1
ATOM 1363 N N . ILE A 1 180 ? 19.885 -8.128 -20.502 1.00 91.38 180 ILE A N 1
ATOM 1364 C CA . ILE A 1 180 ? 18.673 -7.354 -20.793 1.00 91.38 180 ILE A CA 1
ATOM 1365 C C . ILE A 1 180 ? 17.454 -8.252 -21.038 1.00 91.38 180 ILE A C 1
ATOM 1367 O O . ILE A 1 180 ? 16.409 -8.004 -20.449 1.00 91.38 180 ILE A O 1
ATOM 1371 N N . GLY A 1 181 ? 17.601 -9.349 -21.791 1.00 91.75 181 GLY A N 1
ATOM 1372 C CA . GLY A 1 181 ? 16.501 -10.283 -22.064 1.00 91.75 181 GLY A CA 1
ATOM 1373 C C . GLY A 1 181 ? 15.958 -10.965 -20.803 1.00 91.75 181 GLY A C 1
ATOM 1374 O O . GLY A 1 181 ? 14.744 -11.071 -20.627 1.00 91.75 181 GLY A O 1
ATOM 1375 N N . GLU A 1 182 ? 16.841 -11.355 -19.877 1.00 93.94 182 GLU A N 1
ATOM 1376 C CA . GLU A 1 182 ? 16.466 -11.907 -18.564 1.00 93.94 182 GLU A CA 1
ATOM 1377 C C . GLU A 1 182 ? 15.687 -10.868 -17.737 1.00 93.94 182 GLU A C 1
ATOM 1379 O O . GLU A 1 182 ? 14.616 -11.156 -17.196 1.00 93.94 182 GLU A O 1
ATOM 1384 N N . LEU A 1 183 ? 16.210 -9.639 -17.655 1.00 93.88 183 LEU A N 1
ATOM 1385 C CA . LEU A 1 183 ? 15.627 -8.550 -16.867 1.00 93.88 183 LEU A CA 1
ATOM 1386 C C . LEU A 1 183 ? 14.292 -8.061 -17.445 1.00 93.88 183 LEU A C 1
ATOM 1388 O O . LEU A 1 183 ? 13.362 -7.785 -16.678 1.00 93.88 183 LEU A O 1
ATOM 1392 N N . TYR A 1 184 ? 14.181 -7.999 -18.771 1.00 94.06 184 TYR A N 1
ATOM 1393 C CA . TYR A 1 184 ? 12.954 -7.656 -19.479 1.00 94.06 184 TYR A CA 1
ATOM 1394 C C . TYR A 1 184 ? 11.889 -8.722 -19.248 1.00 94.06 184 TYR A C 1
ATOM 1396 O O . TYR A 1 184 ? 10.811 -8.397 -18.764 1.00 94.06 184 TYR A O 1
ATOM 1404 N N . THR A 1 185 ? 12.215 -10.002 -19.469 1.00 94.94 185 THR A N 1
ATOM 1405 C CA . THR A 1 185 ? 11.280 -11.119 -19.249 1.00 94.94 185 THR A CA 1
ATOM 1406 C C . THR A 1 185 ? 10.754 -11.120 -17.816 1.00 94.94 185 THR A C 1
ATOM 1408 O O . THR A 1 185 ? 9.552 -11.220 -17.593 1.00 94.94 185 THR A O 1
ATOM 1411 N N . LYS A 1 186 ? 11.629 -10.913 -16.824 1.00 95.06 186 LYS A N 1
ATOM 1412 C CA . LYS A 1 186 ? 11.222 -10.810 -15.416 1.00 95.06 186 LYS A CA 1
ATOM 1413 C C . LYS A 1 186 ? 10.255 -9.649 -15.160 1.00 95.06 186 LYS A C 1
ATOM 1415 O O . LYS A 1 186 ? 9.310 -9.796 -14.384 1.00 95.06 186 LYS A O 1
ATOM 1420 N N . SER A 1 187 ? 10.503 -8.498 -15.779 1.00 94.75 187 SER A N 1
ATOM 1421 C CA . SER A 1 187 ? 9.653 -7.309 -15.649 1.00 94.75 187 SER A CA 1
ATOM 1422 C C . SER A 1 187 ? 8.315 -7.496 -16.368 1.00 94.75 187 SER A C 1
ATOM 1424 O O . SER A 1 187 ? 7.277 -7.137 -15.820 1.00 94.75 187 SER A O 1
ATOM 1426 N N . LEU A 1 188 ? 8.326 -8.136 -17.538 1.00 96.06 188 LEU A N 1
ATOM 1427 C CA . LEU A 1 188 ? 7.144 -8.471 -18.324 1.00 96.06 188 LEU A CA 1
ATOM 1428 C C . LEU A 1 188 ? 6.231 -9.453 -17.580 1.00 96.06 188 LEU A C 1
ATOM 1430 O O . LEU A 1 188 ? 5.036 -9.197 -17.466 1.00 96.06 188 LEU A O 1
ATOM 1434 N N . THR A 1 189 ? 6.783 -10.523 -16.996 1.00 96.81 189 THR A N 1
ATOM 1435 C CA . THR A 1 189 ? 6.007 -11.465 -16.170 1.00 96.81 189 THR A CA 1
ATOM 1436 C C . THR A 1 189 ? 5.356 -10.754 -14.984 1.00 96.81 189 THR A C 1
ATOM 1438 O O . THR A 1 189 ? 4.171 -10.947 -14.729 1.00 96.81 189 THR A O 1
ATOM 1441 N N . LYS A 1 190 ? 6.090 -9.862 -14.302 1.00 95.38 190 LYS A N 1
ATOM 1442 C CA . LYS A 1 190 ? 5.540 -9.046 -13.206 1.00 95.38 190 LYS A CA 1
ATOM 1443 C C . LYS A 1 190 ? 4.363 -8.183 -13.679 1.00 95.38 190 LYS A C 1
ATOM 1445 O O . LYS A 1 190 ? 3.358 -8.111 -12.977 1.00 95.38 190 LYS A O 1
ATOM 1450 N N . VAL A 1 191 ? 4.482 -7.512 -14.828 1.00 96.44 191 VAL A N 1
ATOM 1451 C CA . VAL A 1 191 ? 3.390 -6.698 -15.393 1.00 96.44 191 VAL A CA 1
ATOM 1452 C C . VAL A 1 191 ? 2.186 -7.575 -15.728 1.00 96.44 191 VAL A C 1
ATOM 1454 O O . VAL A 1 191 ? 1.079 -7.250 -15.308 1.00 96.44 191 VAL A O 1
ATOM 1457 N N . SER A 1 192 ? 2.405 -8.721 -16.374 1.00 97.56 192 SER A N 1
ATOM 1458 C CA . SER A 1 192 ? 1.341 -9.670 -16.714 1.00 97.56 192 SER A CA 1
ATOM 1459 C C . SER A 1 192 ? 0.567 -10.146 -15.476 1.00 97.56 192 SER A C 1
ATOM 1461 O O . SER A 1 192 ? -0.664 -10.093 -15.454 1.00 97.56 192 SER A O 1
ATOM 1463 N N . ASP A 1 193 ? 1.266 -10.513 -14.398 1.00 96.31 193 ASP A N 1
ATOM 1464 C CA . ASP A 1 193 ? 0.635 -10.919 -13.135 1.00 96.31 193 ASP A CA 1
ATOM 1465 C C . ASP A 1 193 ? -0.230 -9.799 -12.530 1.00 96.31 193 ASP A C 1
ATOM 1467 O O . ASP A 1 193 ? -1.330 -10.041 -12.012 1.00 96.31 193 ASP A O 1
ATOM 1471 N N . LEU A 1 194 ? 0.250 -8.553 -12.597 1.00 95.62 194 LEU A N 1
ATOM 1472 C CA . LEU A 1 194 ? -0.473 -7.383 -12.101 1.00 95.62 194 LEU A CA 1
ATOM 1473 C C . LEU A 1 194 ? -1.699 -7.058 -12.961 1.00 95.62 194 LEU A C 1
ATOM 1475 O O . LEU A 1 194 ? -2.756 -6.759 -12.403 1.00 95.62 194 LEU A O 1
ATOM 1479 N N . GLU A 1 195 ? -1.601 -7.174 -14.285 1.00 96.62 195 GLU A N 1
ATOM 1480 C CA . GLU A 1 195 ? -2.716 -6.975 -15.218 1.00 96.62 195 GLU A CA 1
ATOM 1481 C C . GLU A 1 195 ? -3.819 -8.015 -15.007 1.00 96.62 195 GLU A C 1
ATOM 1483 O O . GLU A 1 195 ? -4.999 -7.663 -14.914 1.00 96.62 195 GLU A O 1
ATOM 1488 N N . VAL A 1 196 ? -3.453 -9.288 -14.821 1.00 97.38 196 VAL A N 1
ATOM 1489 C CA . VAL A 1 196 ? -4.409 -10.352 -14.480 1.00 97.38 196 VAL A CA 1
ATOM 1490 C C . VAL A 1 196 ? -5.102 -10.046 -13.154 1.00 97.38 196 VAL A C 1
ATOM 1492 O O . VAL A 1 196 ? -6.328 -10.173 -13.043 1.00 97.38 196 VAL A O 1
ATOM 1495 N N . ARG A 1 197 ? -4.350 -9.619 -12.131 1.00 94.31 197 ARG A N 1
ATOM 1496 C CA . ARG A 1 197 ? -4.921 -9.238 -10.830 1.00 94.31 197 ARG A CA 1
ATOM 1497 C C . ARG A 1 197 ? -5.876 -8.051 -10.964 1.00 94.31 197 ARG A C 1
ATOM 1499 O O . ARG A 1 197 ? -6.966 -8.094 -10.390 1.00 94.31 197 ARG A O 1
ATOM 1506 N N . PHE A 1 198 ? -5.493 -7.022 -11.714 1.00 95.69 198 PHE A N 1
ATOM 1507 C CA . PHE A 1 198 ? -6.328 -5.858 -11.995 1.00 95.69 198 PHE A CA 1
ATOM 1508 C C . PHE A 1 198 ? -7.631 -6.264 -12.696 1.00 95.69 198 PHE A C 1
ATOM 1510 O O . PHE A 1 198 ? -8.714 -5.952 -12.193 1.00 95.69 198 PHE A O 1
ATOM 1517 N N . GLY A 1 199 ? -7.544 -7.049 -13.773 1.00 95.75 199 GLY A N 1
ATOM 1518 C CA . GLY A 1 199 ? -8.705 -7.533 -14.520 1.00 95.75 199 GLY A CA 1
ATOM 1519 C C . GLY A 1 199 ? -9.677 -8.334 -13.650 1.00 95.75 199 GLY A C 1
ATOM 1520 O O . GLY A 1 199 ? -10.886 -8.095 -13.685 1.00 95.75 199 GLY A O 1
ATOM 1521 N N . ARG A 1 200 ? -9.172 -9.229 -12.790 1.00 96.44 200 ARG A N 1
ATOM 1522 C CA . ARG A 1 200 ? -10.008 -10.005 -11.851 1.00 96.44 200 ARG A CA 1
ATOM 1523 C C . ARG A 1 200 ? -10.756 -9.119 -10.852 1.00 96.44 200 ARG A C 1
ATOM 1525 O O . ARG A 1 200 ? -11.940 -9.337 -10.612 1.00 96.44 200 ARG A O 1
ATOM 1532 N N . LEU A 1 201 ? -10.085 -8.126 -10.268 1.00 94.56 201 LEU A N 1
ATOM 1533 C CA . LEU A 1 201 ? -10.706 -7.230 -9.287 1.00 94.56 201 LEU A CA 1
ATOM 1534 C C . LEU A 1 201 ? -11.755 -6.319 -9.938 1.00 94.56 201 LEU A C 1
ATOM 1536 O O . LEU A 1 201 ? -12.830 -6.125 -9.372 1.00 94.56 201 LEU A O 1
ATOM 1540 N N . TRP A 1 202 ? -11.470 -5.788 -11.130 1.00 93.94 202 TRP A N 1
ATOM 1541 C CA . TRP A 1 202 ? -12.370 -4.854 -11.809 1.00 93.94 202 TRP A CA 1
ATOM 1542 C C . TRP A 1 202 ? -13.628 -5.541 -12.347 1.00 93.94 202 TRP A C 1
ATOM 1544 O O . TRP A 1 202 ? -14.741 -5.060 -12.128 1.00 93.94 202 TRP A O 1
ATOM 1554 N N . THR A 1 203 ? -13.470 -6.719 -12.957 1.00 94.62 203 THR A N 1
ATOM 1555 C CA . THR A 1 203 ? -14.603 -7.532 -13.435 1.00 94.62 203 THR A CA 1
ATOM 1556 C C . THR A 1 203 ? -15.507 -7.992 -12.293 1.00 94.62 203 THR A C 1
ATOM 1558 O O . THR A 1 203 ? -16.729 -8.021 -12.444 1.00 94.62 203 THR A O 1
ATOM 1561 N N . GLN A 1 204 ? -14.947 -8.278 -11.113 1.00 95.44 204 GLN A N 1
ATOM 1562 C CA . GLN A 1 204 ? -15.747 -8.585 -9.928 1.00 95.44 204 GLN A CA 1
ATOM 1563 C C . GLN A 1 204 ? -16.604 -7.391 -9.485 1.00 95.44 204 GLN A C 1
ATOM 1565 O O . GLN A 1 204 ? -17.750 -7.581 -9.074 1.00 95.44 204 GLN A O 1
ATOM 1570 N N . CYS A 1 205 ? -16.097 -6.159 -9.595 1.00 95.31 205 CYS A N 1
ATOM 1571 C CA . CYS A 1 205 ? -16.905 -4.978 -9.305 1.00 95.31 205 CYS A CA 1
ATOM 1572 C C . CYS A 1 205 ? -18.023 -4.750 -10.330 1.00 95.31 205 CYS A C 1
ATOM 1574 O O . CYS A 1 205 ? -19.125 -4.401 -9.918 1.00 95.31 205 CYS A O 1
ATOM 1576 N N . GLN A 1 206 ? -17.778 -4.987 -11.622 1.00 94.56 206 GLN A N 1
ATOM 1577 C CA . GLN A 1 206 ? -18.825 -4.901 -12.653 1.00 94.56 206 GLN A CA 1
ATOM 1578 C C . GLN A 1 206 ? -19.962 -5.896 -12.383 1.00 94.56 206 GLN A C 1
ATOM 1580 O O . GLN A 1 206 ? -21.137 -5.541 -12.438 1.00 94.56 206 GLN A O 1
ATOM 1585 N N . ARG A 1 207 ? -19.620 -7.134 -11.995 1.00 95.12 207 ARG A N 1
ATOM 1586 C CA . ARG A 1 207 ? -20.605 -8.147 -11.579 1.00 95.12 207 ARG A CA 1
ATOM 1587 C C . ARG A 1 207 ? -21.393 -7.718 -10.345 1.00 95.12 207 ARG A C 1
ATOM 1589 O O . ARG A 1 207 ? -22.602 -7.890 -10.320 1.00 95.12 207 ARG A O 1
ATOM 1596 N N . CYS A 1 208 ? -20.716 -7.151 -9.345 1.00 95.38 208 CYS A N 1
ATOM 1597 C CA . CYS A 1 208 ? -21.352 -6.639 -8.128 1.00 95.38 208 CYS A CA 1
ATOM 1598 C C . CYS A 1 208 ? -22.346 -5.503 -8.427 1.00 95.38 208 CYS A C 1
ATOM 1600 O O . CYS A 1 208 ? -23.427 -5.462 -7.854 1.00 95.38 208 CYS A O 1
ATOM 1602 N N . GLN A 1 209 ? -21.997 -4.605 -9.351 1.00 94.06 209 GLN A N 1
ATOM 1603 C CA . GLN A 1 209 ? -22.871 -3.518 -9.793 1.00 94.06 209 GLN A CA 1
ATOM 1604 C C . GLN A 1 209 ? -24.036 -4.004 -10.669 1.00 94.06 209 GLN A C 1
ATOM 1606 O O . GLN A 1 209 ? -25.066 -3.340 -10.735 1.00 94.06 209 GLN A O 1
ATOM 1611 N N . GLY A 1 210 ? -23.870 -5.127 -11.372 1.00 94.19 210 GLY A N 1
ATOM 1612 C CA . GLY A 1 210 ? -24.855 -5.644 -12.324 1.00 94.19 210 GLY A CA 1
ATOM 1613 C C . GLY A 1 210 ? -24.850 -4.933 -13.682 1.00 94.19 210 GLY A C 1
ATOM 1614 O O . GLY A 1 210 ? -25.724 -5.196 -14.502 1.00 94.19 210 GLY A O 1
ATOM 1615 N N . SER A 1 211 ? -23.873 -4.058 -13.946 1.00 91.56 211 SER A N 1
ATOM 1616 C CA . SER A 1 211 ? -23.702 -3.388 -15.240 1.00 91.56 211 SER A CA 1
ATOM 1617 C C . SER A 1 211 ? -22.310 -3.645 -15.805 1.00 91.56 211 SER A C 1
ATOM 1619 O O . SER A 1 211 ? -21.302 -3.466 -15.123 1.00 91.56 211 SER A O 1
ATOM 1621 N N . LEU A 1 212 ? -22.264 -4.056 -17.074 1.00 91.94 212 LEU A N 1
ATOM 1622 C CA . LEU A 1 212 ? -21.028 -4.213 -17.847 1.00 91.94 212 LEU A CA 1
ATOM 1623 C C . LEU A 1 212 ? -20.704 -2.973 -18.691 1.00 91.94 212 LEU A C 1
ATOM 1625 O O . LEU A 1 212 ? -19.570 -2.812 -19.134 1.00 91.94 212 LEU A O 1
ATOM 1629 N N . HIS A 1 213 ? -21.700 -2.117 -18.924 1.00 90.69 213 HIS A N 1
ATOM 1630 C CA . HIS A 1 213 ? -21.619 -0.994 -19.861 1.00 90.69 213 HIS A CA 1
ATOM 1631 C C . HIS A 1 213 ? -21.457 0.358 -19.164 1.00 90.69 213 HIS A C 1
ATOM 1633 O O . HIS A 1 213 ? -21.105 1.342 -19.807 1.00 90.69 213 HIS A O 1
ATOM 1639 N N . CYS A 1 214 ? -21.720 0.416 -17.859 1.00 88.94 214 CYS A N 1
ATOM 1640 C CA . CYS A 1 214 ? -21.559 1.623 -17.062 1.00 88.94 214 CYS A CA 1
ATOM 1641 C C . CYS A 1 214 ? -20.230 1.609 -16.306 1.00 88.94 214 CYS A C 1
ATOM 1643 O O . CYS A 1 214 ? -19.674 0.555 -15.995 1.00 88.94 214 CYS A O 1
ATOM 1645 N N . GLU A 1 215 ? -19.752 2.801 -15.956 1.00 88.19 215 GLU A N 1
ATOM 1646 C CA . GLU A 1 215 ? -18.620 2.940 -15.051 1.00 88.19 215 GLU A CA 1
ATOM 1647 C C . GLU A 1 215 ? -18.959 2.398 -13.653 1.00 88.19 215 GLU A C 1
ATOM 1649 O O . GLU A 1 215 ? -20.095 2.490 -13.172 1.00 88.19 215 GLU A O 1
ATOM 1654 N N . VAL A 1 216 ? -17.946 1.839 -12.988 1.00 89.56 216 VAL A N 1
ATOM 1655 C CA . VAL A 1 216 ? -18.070 1.288 -11.640 1.00 89.56 216 VAL A CA 1
ATOM 1656 C C . VAL A 1 216 ? -18.030 2.390 -10.585 1.00 89.56 216 VAL A C 1
ATOM 1658 O O . VAL A 1 216 ? -16.984 2.693 -10.008 1.00 89.56 216 VAL A O 1
ATOM 1661 N N . ILE A 1 217 ? -19.205 2.922 -10.258 1.00 86.62 217 ILE A N 1
ATOM 1662 C CA . ILE A 1 217 ? -19.398 3.931 -9.211 1.00 86.62 217 ILE A CA 1
ATOM 1663 C C . ILE A 1 217 ? -19.704 3.219 -7.887 1.00 86.62 217 ILE A C 1
ATOM 1665 O O . ILE A 1 217 ? -20.851 2.960 -7.537 1.00 86.62 217 ILE A O 1
ATOM 1669 N N . CYS A 1 218 ? -18.658 2.848 -7.149 1.00 88.31 218 CYS A N 1
ATOM 1670 C CA . CYS A 1 218 ? -18.788 2.207 -5.838 1.00 88.31 218 CYS A CA 1
ATOM 1671 C C . CYS A 1 218 ? -17.928 2.939 -4.813 1.00 88.31 218 CYS A C 1
ATOM 1673 O O . CYS A 1 218 ? -16.743 3.143 -5.068 1.00 88.31 218 CYS A O 1
ATOM 1675 N N . SER A 1 219 ? -18.515 3.275 -3.663 1.00 83.50 219 SER A N 1
ATOM 1676 C CA . SER A 1 219 ? -17.883 3.953 -2.521 1.00 83.50 219 SER A CA 1
ATOM 1677 C C . SER A 1 219 ? -17.913 3.116 -1.232 1.00 83.50 219 SER A C 1
ATOM 1679 O O . SER A 1 219 ? -17.620 3.628 -0.152 1.00 83.50 219 SER A O 1
ATOM 1681 N N . SER A 1 220 ? -18.262 1.826 -1.325 1.00 84.19 220 SER A N 1
ATOM 1682 C CA . SER A 1 220 ? -18.360 0.934 -0.164 1.00 84.19 220 SER A CA 1
ATOM 1683 C C . SER A 1 220 ? -16.988 0.707 0.474 1.00 84.19 220 SER A C 1
ATOM 1685 O O . SER A 1 220 ? -16.168 -0.058 -0.033 1.00 84.19 220 SER A O 1
ATOM 1687 N N . ARG A 1 221 ? -16.751 1.364 1.614 1.00 77.94 221 ARG A N 1
ATOM 1688 C CA . ARG A 1 221 ? -15.497 1.270 2.382 1.00 77.94 221 ARG A CA 1
ATOM 1689 C C . ARG A 1 221 ? -15.349 -0.052 3.138 1.00 77.94 221 ARG A C 1
ATOM 1691 O O . ARG A 1 221 ? -14.235 -0.418 3.494 1.00 77.94 221 ARG A O 1
ATOM 1698 N N . ASP A 1 222 ? -16.453 -0.767 3.343 1.00 79.56 222 ASP A N 1
ATOM 1699 C CA . ASP A 1 222 ? -16.473 -2.082 3.992 1.00 79.56 222 ASP A CA 1
ATOM 1700 C C . ASP A 1 222 ? -16.228 -3.233 2.997 1.00 79.56 222 ASP A C 1
ATOM 1702 O O . ASP A 1 222 ? -16.021 -4.380 3.394 1.00 79.56 222 ASP A O 1
ATOM 1706 N N . CYS A 1 223 ? -16.216 -2.949 1.690 1.00 86.38 223 CYS A N 1
ATOM 1707 C CA . CYS A 1 223 ? -15.890 -3.946 0.681 1.00 86.38 223 CYS A CA 1
ATOM 1708 C C . CYS A 1 223 ? -14.374 -4.221 0.667 1.00 86.38 223 CYS A C 1
ATOM 1710 O O . CYS A 1 223 ? -13.591 -3.301 0.409 1.00 86.38 223 CYS A O 1
ATOM 1712 N N . PRO A 1 224 ? -13.919 -5.481 0.814 1.00 83.12 224 PRO A N 1
ATOM 1713 C CA . PRO A 1 224 ? -12.490 -5.795 0.782 1.00 83.12 224 PRO A CA 1
ATOM 1714 C C . PRO A 1 224 ? -11.848 -5.441 -0.571 1.00 83.12 224 PRO A C 1
ATOM 1716 O O . PRO A 1 224 ? -10.676 -5.076 -0.635 1.00 83.12 224 PRO A O 1
ATOM 1719 N N . ILE A 1 225 ? -12.617 -5.491 -1.664 1.00 90.00 225 ILE A N 1
ATOM 1720 C CA . ILE A 1 225 ? -12.139 -5.194 -3.024 1.00 90.00 225 ILE A CA 1
ATOM 1721 C C . ILE A 1 225 ? -11.903 -3.693 -3.235 1.00 90.00 225 ILE A C 1
ATOM 1723 O O . ILE A 1 225 ? -11.095 -3.325 -4.086 1.00 90.00 225 ILE A O 1
ATOM 1727 N N . PHE A 1 226 ? -12.554 -2.820 -2.460 1.00 89.44 226 PHE A N 1
ATOM 1728 C CA . PHE A 1 226 ? -12.566 -1.381 -2.722 1.00 89.44 226 PHE A CA 1
ATOM 1729 C C . PHE A 1 226 ? -11.164 -0.757 -2.752 1.00 89.44 226 PHE A C 1
ATOM 1731 O O . PHE A 1 226 ? -10.824 -0.078 -3.719 1.00 89.44 226 PHE A O 1
ATOM 1738 N N . TYR A 1 227 ? -10.324 -1.034 -1.752 1.00 87.12 227 TYR A N 1
ATOM 1739 C CA . TYR A 1 227 ? -8.937 -0.551 -1.738 1.00 87.12 227 TYR A CA 1
ATOM 1740 C C . TYR A 1 227 ? -8.009 -1.418 -2.595 1.00 87.12 227 TYR A C 1
ATOM 1742 O O . TYR A 1 227 ? -7.095 -0.894 -3.235 1.00 87.12 227 TYR A O 1
ATOM 1750 N N . MET A 1 228 ? -8.268 -2.730 -2.671 1.00 88.94 228 MET A N 1
ATOM 1751 C CA . MET A 1 228 ? -7.467 -3.651 -3.484 1.00 88.94 228 MET A CA 1
ATOM 1752 C C . MET A 1 228 ? -7.492 -3.282 -4.971 1.00 88.94 228 MET A C 1
ATOM 1754 O O . MET A 1 228 ? -6.446 -3.313 -5.615 1.00 88.94 228 MET A O 1
ATOM 1758 N N . ARG A 1 229 ? -8.653 -2.906 -5.526 1.00 90.88 229 ARG A N 1
ATOM 1759 C CA . ARG A 1 229 ? -8.774 -2.519 -6.943 1.00 90.88 229 ARG A CA 1
ATOM 1760 C C . ARG A 1 229 ? -8.045 -1.209 -7.254 1.00 90.88 229 ARG A C 1
ATOM 1762 O O . ARG A 1 229 ? -7.439 -1.095 -8.312 1.00 90.88 229 ARG A O 1
ATOM 1769 N N . MET A 1 230 ? -8.061 -0.250 -6.322 1.00 88.44 230 MET A N 1
ATOM 1770 C CA . MET A 1 230 ? -7.374 1.039 -6.479 1.00 88.44 230 MET A CA 1
ATOM 1771 C C . MET A 1 230 ? -5.858 0.851 -6.441 1.00 88.44 230 MET A C 1
ATOM 1773 O O . MET A 1 230 ? -5.145 1.377 -7.292 1.00 88.44 230 MET A O 1
ATOM 1777 N N . LYS A 1 231 ? -5.370 0.019 -5.512 1.00 88.00 231 LYS A N 1
ATOM 1778 C CA . LYS A 1 231 ? -3.961 -0.381 -5.464 1.00 88.00 231 LYS A CA 1
ATOM 1779 C C . LYS A 1 231 ? -3.546 -1.136 -6.728 1.00 88.00 231 LYS A C 1
ATOM 1781 O O . LYS A 1 231 ? -2.529 -0.796 -7.312 1.00 88.00 231 LYS A O 1
ATOM 1786 N N . ALA A 1 232 ? -4.333 -2.119 -7.170 1.00 91.50 232 ALA A N 1
ATOM 1787 C CA . ALA A 1 232 ? -4.016 -2.903 -8.364 1.00 91.50 232 ALA A CA 1
ATOM 1788 C C . ALA A 1 232 ? -3.925 -2.031 -9.625 1.00 91.50 232 ALA A C 1
ATOM 1790 O O . ALA A 1 232 ? -3.012 -2.223 -10.419 1.00 91.50 232 ALA A O 1
ATOM 1791 N N . LYS A 1 233 ? -4.817 -1.040 -9.773 1.00 91.88 233 LYS A N 1
ATOM 1792 C CA . LYS A 1 233 ? -4.739 -0.045 -10.850 1.00 91.88 233 LYS A CA 1
ATOM 1793 C C . LYS A 1 233 ? -3.393 0.690 -10.827 1.00 91.88 233 LYS A C 1
ATOM 1795 O O . LYS A 1 233 ? -2.684 0.700 -11.827 1.00 91.88 233 LYS A O 1
ATOM 1800 N N . LYS A 1 234 ? -3.017 1.240 -9.669 1.00 89.06 234 LYS A N 1
ATOM 1801 C CA . LYS A 1 234 ? -1.753 1.969 -9.503 1.00 89.06 234 LYS A CA 1
ATOM 1802 C C . LYS A 1 234 ? -0.521 1.080 -9.720 1.00 89.06 234 LYS A C 1
ATOM 1804 O O . LYS A 1 234 ? 0.418 1.499 -10.385 1.00 89.06 234 LYS A O 1
ATOM 1809 N N . ASP A 1 235 ? -0.531 -0.149 -9.199 1.00 90.38 235 ASP A N 1
ATOM 1810 C CA . ASP A 1 235 ? 0.575 -1.104 -9.356 1.00 90.38 235 ASP A CA 1
ATOM 1811 C C . ASP A 1 235 ? 0.831 -1.434 -10.840 1.00 90.38 235 ASP A C 1
ATOM 1813 O O . ASP A 1 235 ? 1.992 -1.542 -11.249 1.00 90.38 235 ASP A O 1
ATOM 1817 N N . VAL A 1 236 ? -0.234 -1.589 -11.642 1.00 94.44 236 VAL A N 1
ATOM 1818 C CA . VAL A 1 236 ? -0.140 -1.793 -13.098 1.00 94.44 236 VAL A CA 1
ATOM 1819 C C . VAL A 1 236 ? 0.430 -0.550 -13.774 1.00 94.44 236 VAL A C 1
ATOM 1821 O O . VAL A 1 236 ? 1.418 -0.667 -14.492 1.00 94.44 236 VAL A O 1
ATOM 1824 N N . GLU A 1 237 ? -0.119 0.637 -13.497 1.00 93.25 237 GLU A N 1
ATOM 1825 C CA . GLU A 1 237 ? 0.359 1.902 -14.078 1.00 93.25 237 GLU A CA 1
ATOM 1826 C C . GLU A 1 237 ? 1.847 2.153 -13.785 1.00 93.25 237 GLU A C 1
ATOM 1828 O O . GLU A 1 237 ? 2.605 2.560 -14.667 1.00 93.25 237 GLU A O 1
ATOM 1833 N N . ASP A 1 238 ? 2.287 1.906 -12.551 1.00 90.88 238 ASP A N 1
ATOM 1834 C CA . ASP A 1 238 ? 3.679 2.101 -12.153 1.00 90.88 238 ASP A CA 1
ATOM 1835 C C . ASP A 1 238 ? 4.599 1.025 -12.753 1.00 90.88 238 ASP A C 1
ATOM 1837 O O . ASP A 1 238 ? 5.694 1.347 -13.215 1.00 90.88 238 ASP A O 1
ATOM 1841 N N . SER A 1 239 ? 4.154 -0.234 -12.828 1.00 92.81 239 SER A N 1
ATOM 1842 C CA . SER A 1 239 ? 4.956 -1.317 -13.420 1.00 92.81 239 SER A CA 1
ATOM 1843 C C . SER A 1 239 ? 5.052 -1.219 -14.945 1.00 92.81 239 SER A C 1
ATOM 1845 O O . SER A 1 239 ? 6.094 -1.551 -15.505 1.00 92.81 239 SER A O 1
ATOM 1847 N N . GLN A 1 240 ? 4.023 -0.710 -15.625 1.00 94.81 240 GLN A N 1
ATOM 1848 C CA . GLN A 1 240 ? 4.075 -0.412 -17.059 1.00 94.81 240 GLN A CA 1
ATOM 1849 C C . GLN A 1 240 ? 5.077 0.711 -17.359 1.00 94.81 240 GLN A C 1
ATOM 1851 O O . GLN A 1 240 ? 5.870 0.587 -18.289 1.00 94.81 240 GLN A O 1
ATOM 1856 N N . LYS A 1 241 ? 5.127 1.767 -16.531 1.00 92.62 241 LYS A N 1
ATOM 1857 C CA . LYS A 1 241 ? 6.167 2.811 -16.637 1.00 92.62 241 LYS A CA 1
ATOM 1858 C C . LYS A 1 241 ? 7.570 2.254 -16.406 1.00 92.62 241 LYS A C 1
ATOM 1860 O O . 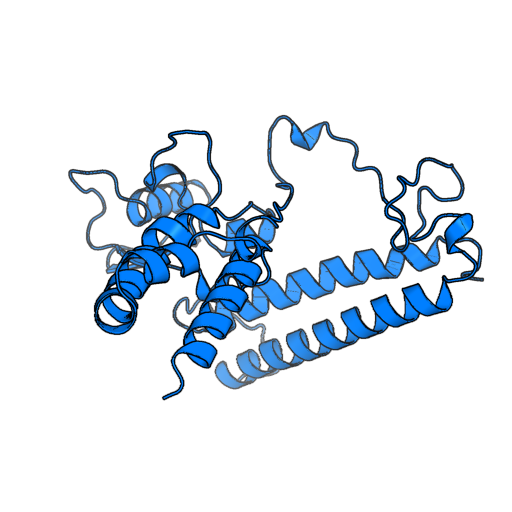LYS A 1 241 ? 8.514 2.712 -17.040 1.00 92.62 241 LYS A O 1
ATOM 1865 N N . GLU A 1 242 ? 7.727 1.300 -15.487 1.00 91.94 242 GLU A N 1
ATOM 1866 C CA . GLU A 1 242 ? 9.000 0.601 -15.282 1.00 91.94 242 GLU A CA 1
ATOM 1867 C C . GLU A 1 242 ? 9.395 -0.222 -16.515 1.00 91.94 242 GLU A C 1
ATOM 1869 O O . GLU A 1 242 ? 10.551 -0.154 -16.926 1.00 91.94 242 GLU A O 1
ATOM 1874 N N . LEU A 1 243 ? 8.454 -0.956 -17.116 1.00 93.75 243 LEU A N 1
ATOM 1875 C CA . LEU A 1 243 ? 8.692 -1.785 -18.301 1.00 93.75 243 LEU A CA 1
ATOM 1876 C C . LEU A 1 243 ? 9.046 -0.946 -19.540 1.00 93.75 243 LEU A C 1
ATOM 1878 O O . LEU A 1 243 ? 9.980 -1.293 -20.253 1.00 93.75 243 LEU A O 1
ATOM 1882 N N . ALA A 1 244 ? 8.387 0.198 -19.738 1.00 93.06 244 ALA A N 1
ATOM 1883 C CA . ALA A 1 244 ? 8.666 1.116 -20.848 1.00 93.06 244 ALA A CA 1
ATOM 1884 C C . ALA A 1 244 ? 10.096 1.692 -20.830 1.00 93.06 244 ALA A C 1
ATOM 1886 O O . ALA A 1 244 ? 10.566 2.245 -21.818 1.00 93.06 244 ALA A O 1
ATOM 1887 N N . ARG A 1 245 ? 10.832 1.571 -19.714 1.00 91.94 245 ARG A N 1
ATOM 1888 C CA . ARG A 1 245 ? 12.240 1.996 -19.653 1.00 91.94 245 ARG A CA 1
ATOM 1889 C C . ARG A 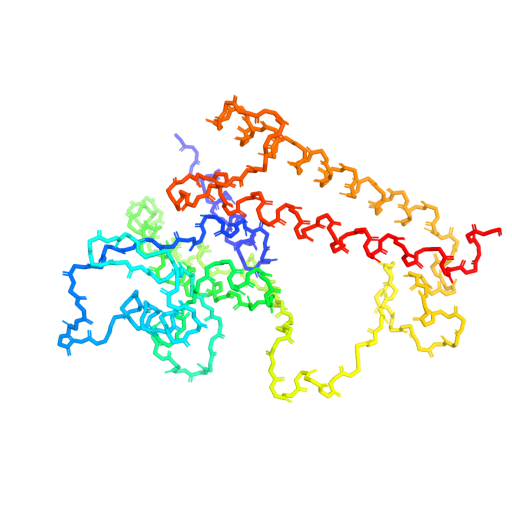1 245 ? 13.151 1.157 -20.545 1.00 91.94 245 ARG A C 1
ATOM 1891 O O . ARG A 1 245 ? 14.181 1.665 -20.975 1.00 91.94 245 ARG A O 1
ATOM 1898 N N . PHE A 1 246 ? 12.793 -0.102 -20.797 1.00 92.00 246 PHE A N 1
ATOM 1899 C CA . PHE A 1 246 ? 13.586 -0.984 -21.652 1.00 92.00 246 PHE A CA 1
ATOM 1900 C C . PHE A 1 246 ? 13.566 -0.538 -23.120 1.00 92.00 246 PHE A C 1
ATOM 1902 O O . PHE A 1 246 ? 14.538 -0.784 -23.824 1.00 92.00 246 PHE A O 1
ATOM 1909 N N . ASP A 1 247 ? 12.537 0.199 -23.554 1.00 90.06 247 ASP A N 1
ATOM 1910 C CA . ASP A 1 247 ? 12.422 0.731 -24.923 1.00 90.06 247 ASP A CA 1
ATOM 1911 C C . ASP A 1 247 ? 13.540 1.740 -25.263 1.00 90.06 247 ASP A C 1
ATOM 1913 O O . ASP A 1 247 ? 13.823 2.012 -26.431 1.00 90.06 247 ASP A O 1
ATOM 1917 N N . PHE A 1 248 ? 14.195 2.291 -24.235 1.00 87.88 248 PHE A N 1
ATOM 1918 C CA . PHE A 1 248 ? 15.277 3.268 -24.353 1.00 87.88 248 PHE A CA 1
ATOM 1919 C C . PHE A 1 248 ? 16.677 2.667 -24.144 1.00 87.88 248 PHE A C 1
ATOM 1921 O O . PHE A 1 248 ? 17.663 3.403 -24.202 1.00 87.88 248 PHE A O 1
ATOM 1928 N N . ASP A 1 249 ? 16.798 1.362 -23.879 1.00 84.81 249 ASP A N 1
ATOM 1929 C CA . ASP A 1 249 ? 18.100 0.708 -23.737 1.00 84.81 249 ASP A CA 1
ATOM 1930 C C . ASP A 1 249 ? 18.711 0.390 -25.111 1.00 84.81 249 ASP A C 1
ATOM 1932 O O . ASP A 1 249 ? 18.056 -0.156 -26.001 1.00 84.81 249 ASP A O 1
ATOM 1936 N N . ALA A 1 250 ? 20.008 0.669 -25.288 1.00 69.56 250 ALA A N 1
ATOM 1937 C CA . ALA A 1 250 ? 20.706 0.237 -26.500 1.00 69.56 250 ALA A CA 1
ATOM 1938 C C . ALA A 1 250 ? 20.767 -1.304 -26.523 1.00 69.56 250 ALA A C 1
ATOM 1940 O O . ALA A 1 250 ? 21.371 -1.916 -25.638 1.00 69.56 250 ALA A O 1
ATOM 1941 N N . GLY A 1 251 ? 20.096 -1.918 -27.499 1.00 65.88 251 GLY A N 1
ATOM 1942 C CA . GLY A 1 251 ? 19.818 -3.358 -27.563 1.00 65.88 251 GLY A CA 1
ATOM 1943 C C . GLY A 1 251 ? 18.326 -3.714 -27.597 1.00 65.88 251 GLY A C 1
ATO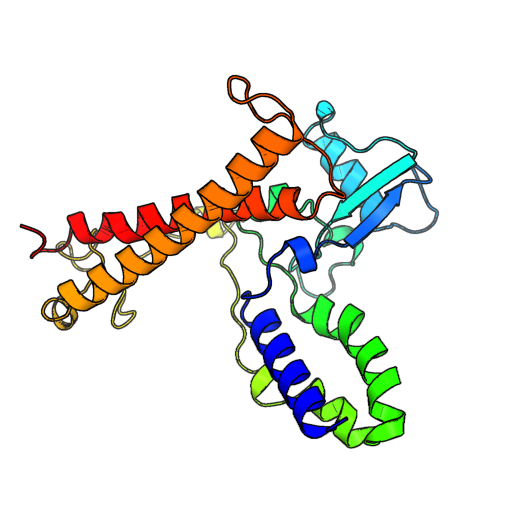M 1944 O O . GLY A 1 251 ? 18.002 -4.887 -27.754 1.00 65.88 251 GLY A O 1
ATOM 1945 N N . ALA A 1 252 ? 17.427 -2.730 -27.466 1.00 65.62 252 ALA A N 1
ATOM 1946 C CA . ALA A 1 252 ? 15.991 -2.895 -27.720 1.00 65.62 252 ALA A CA 1
ATOM 1947 C C . ALA A 1 252 ? 15.628 -2.969 -29.221 1.00 65.62 252 ALA A C 1
ATOM 1949 O O . ALA A 1 252 ? 14.490 -3.299 -29.553 1.00 65.62 252 ALA A O 1
ATOM 1950 N N . TRP A 1 253 ? 16.592 -2.685 -30.106 1.00 56.50 253 TRP A N 1
ATOM 1951 C CA . TRP A 1 253 ? 16.454 -2.636 -31.565 1.00 56.50 253 TRP A CA 1
ATOM 1952 C C . TRP A 1 253 ? 17.572 -3.432 -32.231 1.00 56.50 253 TRP A C 1
ATOM 1954 O O . TRP A 1 253 ? 18.735 -3.267 -31.787 1.00 56.50 253 TRP A O 1
#

pLDDT: mean 86.94, std 7.91, range [51.09, 97.56]

Sequence (253 aa):
MDANCGCSYVKSTISDLLQNKVDMSKLVITKALSQKEYAAKQAHVELAKRMTKRDAGSAPALGDRVAYVMIKGAANSKGYERAEDPIFVLENNIPIDTKYYLDNQLANPLGRIFEPILGEKKANQLLTGEHTRSISVAAPSLGGLMKFTKRTQTCMGCKKPLSGKEEMAGAVCENCRPRIGELYTKSLTKVSDLEVRFGRLWTQCQRCQGSLHCEVICSSRDCPIFYMRMKAKKDVEDSQKELARFDFDAGAW

Organism: NCBI:txid63821

Solvent-accessible surface area (backbone atoms only — not comparable to full-atom values): 14540 Å² total; per-residue (Å²): 132,66,66,65,59,55,52,51,53,51,35,52,51,51,25,32,41,34,47,65,67,54,60,64,64,81,59,55,46,72,46,68,32,84,59,93,74,65,99,62,90,41,32,61,50,50,32,38,55,51,38,37,74,76,40,64,90,80,34,74,55,86,68,36,71,36,60,28,30,55,37,61,63,63,90,90,57,52,69,37,74,25,33,39,48,58,65,61,32,61,79,41,41,51,35,63,31,48,61,57,47,45,62,73,62,44,43,60,63,48,40,72,64,34,27,87,77,62,36,61,75,56,34,53,50,62,79,46,55,77,56,65,67,57,70,55,78,62,75,46,70,70,48,89,69,50,78,75,56,82,84,74,46,48,16,74,80,79,59,50,74,32,78,49,88,73,28,46,65,21,32,44,42,79,91,42,47,92,48,43,67,62,55,48,52,57,46,49,52,53,38,52,56,34,47,53,51,31,52,55,46,50,53,50,48,28,62,73,70,71,39,89,87,58,83,85,88,77,83,58,82,87,43,77,58,55,53,46,43,56,49,31,50,52,54,33,58,53,41,50,58,57,51,58,19,44,74,47,27,89,77,66,116

Mean predicted aligned error: 7.56 Å

InterPro domains:
  IPR006134 DNA-directed DNA polymerase, family B, multifunctional domain [PF00136] (7-117)
  IPR025687 C4-type zinc-finger of DNA polymerase delta [PF14260] (155-229)
  IPR042087 DNA polymerase family B, thumb domain [G3DSA:1.10.132.60] (2-129)
  IPR043502 DNA/RNA polymerase superfamily [SSF56672] (4-117)
  IPR050240 DNA polymerase type-B [PTHR10322] (8-169)

Secondary structure (DSSP, 8-state):
--HHHHHHHHHHHHHHHHTT-S-GGGT-EEEE---S--SS--HHHHHHHHHHHH-GGGPPPTTPEEEEEEB--STT--TTTSEE-HHHHHHHTPPB-HHHIIIIIIHHHHHHHHHHHH-HHHHHHHHSSGGGS----PPPS--TTGGG-----B-TTT--B--STTTTTSSS-GGGGGGHHHHHHHHHHHHHHHHHHHHHHHHHHHHHHT-SSS------TT-HHHHHHHHHHHHHHHHHHHHGGGGGSTT--

Nearest PDB structures (foldseek):
  7kc0-assembly1_A  TM=8.079E-01  e=1.412E-19  Saccharomyces cerevisiae
  6tny-assembly1_A  TM=7.921E-01  e=1.573E-19  Homo sapiens
  6p1h-assembly1_A  TM=8.203E-01  e=7.875E-16  Saccharomyces cerevisiae S288C
  3iay-assembly1_A  TM=9.659E-01  e=2.372E-10  Saccharomyces cerevisiae
  8ucw-assembly1_A  TM=8.095E-01  e=3.360E-05  Xenopus laevis

Radius of gyration: 21.8 Å; Cα contacts (8 Å, |Δi|>4): 292; chains: 1; bounding box: 52×49×60 Å